Protein AF-A0A433BFV4-F1 (afdb_monomer)

Foldseek 3Di:
DDDDDDDDPDDDDDDPPPDDDDDPDDQDDPPPNPDRPLPLPQFFEKEWEAEQLQQPPPCSLVLLVLVLVVLLVVCVVDTHYEYEYQANLHQALDPVSLVSSLVSVVSSQAHPVGHGHQAAYAYAQRQQGHDLDGDPVSVVVSCVSCVCNHANPHPSDPQHWDADSLAIETHAEQQVPCPDPPRRPFSQGERDPVRLVVLLVVLPDPVCPSGAYEYGHAFALDQDDPPKDQPDDDPPVVVVVVCNVCRVRRHHPCSVSNLQSCALRHAEYEYEDVLRFIWCCVVSVVRNHRGYTYQHNQSCPPHPGQWHWIWMAGSSVRDIDIDTHGND

Sequence (328 aa):
MPGRAIGLPARCRPLISCRWPWPRGLRRCRRCRRCECRSRGDRVLKIIHISDTHIGSEHGAERFKRIIDDIHRVAATGGPWVIVHTGDLIDAAQEAQRALARQFLAQLERLPDGRVLPVLLVPGNHDYGWSWHTDWQAARDFRRAFSTPIFGDQPHEFPVLRVVHGVAFVGLDSSAMEFGVFKGLFAQGELGQAQLRRLNALLDKPALQGLYKVVCLHHHPFIDGYSVRPDVADRHFLNKITKWYGRGLLRLKDADSLMQVLRDRVDLLLFGHRHYGLDHRFEAQRYGIGMAFDGSSTTAEKTDADTMRYRIIDTTTSAVLVRRVPLS

Structure (mmCIF, N/CA/C/O backbone):
data_AF-A0A433BFV4-F1
#
_entry.id   AF-A0A433BFV4-F1
#
loop_
_atom_site.group_PDB
_atom_site.id
_atom_site.type_symbol
_atom_site.label_atom_id
_atom_site.label_alt_id
_atom_site.label_comp_id
_atom_site.label_asym_id
_atom_site.label_entity_id
_atom_site.label_seq_id
_atom_site.pdbx_PDB_ins_code
_atom_site.Cartn_x
_atom_site.Cartn_y
_atom_site.Cartn_z
_atom_site.occupancy
_atom_site.B_iso_or_equiv
_atom_site.auth_seq_id
_atom_site.auth_comp_id
_atom_site.auth_asym_id
_atom_site.auth_atom_id
_atom_site.pdbx_PDB_model_num
ATOM 1 N N . MET A 1 1 ? -41.655 -54.476 -4.379 1.00 40.56 1 MET A N 1
ATOM 2 C CA . MET A 1 1 ? -40.542 -53.677 -3.821 1.00 40.56 1 MET A CA 1
ATOM 3 C C . MET A 1 1 ? -40.195 -52.556 -4.802 1.00 40.56 1 MET A C 1
ATOM 5 O O . MET A 1 1 ? -39.486 -52.837 -5.760 1.00 40.56 1 MET A O 1
ATOM 9 N N . PRO A 1 2 ? -40.721 -51.327 -4.657 1.00 35.19 2 PRO A N 1
ATOM 10 C CA . PRO A 1 2 ? -40.305 -50.203 -5.491 1.00 35.19 2 PRO A CA 1
ATOM 11 C C . PRO A 1 2 ? -39.129 -49.445 -4.849 1.00 35.19 2 PRO A C 1
ATOM 13 O O . PRO A 1 2 ? -39.077 -49.261 -3.633 1.00 35.19 2 PRO A O 1
ATOM 16 N N . GLY A 1 3 ? -38.164 -49.061 -5.686 1.00 32.28 3 GLY A N 1
ATOM 17 C CA . GLY A 1 3 ? -36.868 -48.497 -5.306 1.00 32.28 3 GLY A CA 1
ATOM 18 C C . GLY A 1 3 ? -36.924 -47.109 -4.659 1.00 32.28 3 GLY A C 1
ATOM 19 O O . GLY A 1 3 ? -37.747 -46.263 -5.003 1.00 32.28 3 GLY A O 1
ATOM 20 N N . ARG A 1 4 ? -35.997 -46.866 -3.724 1.00 33.16 4 ARG A N 1
ATOM 21 C CA . ARG A 1 4 ? -35.740 -45.548 -3.127 1.00 33.16 4 ARG A CA 1
ATOM 22 C C . ARG A 1 4 ? -35.010 -44.651 -4.129 1.00 33.16 4 ARG A C 1
ATOM 24 O O . ARG A 1 4 ? -33.847 -44.891 -4.438 1.00 33.16 4 ARG A O 1
ATOM 31 N N . ALA A 1 5 ? -35.665 -43.582 -4.571 1.00 33.38 5 ALA A N 1
ATOM 32 C CA . ALA A 1 5 ? -34.999 -42.456 -5.215 1.00 33.38 5 ALA A CA 1
ATOM 33 C C . ALA A 1 5 ? -34.183 -41.674 -4.168 1.00 33.38 5 ALA A C 1
ATOM 35 O O . ALA A 1 5 ? -34.728 -41.190 -3.176 1.00 33.38 5 ALA A O 1
ATOM 36 N N . ILE A 1 6 ? -32.872 -41.555 -4.381 1.00 37.22 6 ILE A N 1
ATOM 37 C CA . ILE A 1 6 ? -31.992 -40.677 -3.601 1.00 37.22 6 ILE A CA 1
ATOM 38 C C . ILE A 1 6 ? -32.167 -39.264 -4.168 1.00 37.22 6 ILE A C 1
ATOM 40 O O . ILE A 1 6 ? -31.688 -38.957 -5.257 1.00 37.22 6 ILE A O 1
ATOM 44 N N . GLY A 1 7 ? -32.908 -38.413 -3.458 1.00 30.73 7 GLY A N 1
ATOM 45 C CA . GLY A 1 7 ? -33.095 -37.014 -3.835 1.00 30.73 7 GLY A CA 1
ATOM 46 C C . GLY A 1 7 ? -31.795 -36.218 -3.697 1.00 30.73 7 GLY A C 1
ATOM 47 O O . GLY A 1 7 ? -31.213 -36.150 -2.617 1.00 30.73 7 GLY A O 1
ATOM 48 N N . LEU A 1 8 ? -31.347 -35.594 -4.787 1.00 31.28 8 LEU A N 1
ATOM 49 C CA . LEU A 1 8 ? -30.284 -34.586 -4.769 1.00 31.28 8 LEU A CA 1
ATOM 50 C C . LEU A 1 8 ? -30.715 -33.381 -3.905 1.00 31.28 8 LEU A C 1
ATOM 52 O O . LEU A 1 8 ? -31.865 -32.947 -4.010 1.00 31.28 8 LEU A O 1
ATOM 56 N N . PRO A 1 9 ? -29.826 -32.780 -3.089 1.00 32.00 9 PRO A N 1
ATOM 57 C CA . PRO A 1 9 ? -30.168 -31.577 -2.343 1.00 32.00 9 PRO A CA 1
ATOM 58 C C . PRO A 1 9 ? -30.425 -30.412 -3.308 1.00 32.00 9 PRO A C 1
ATOM 60 O O . PRO A 1 9 ? -29.608 -30.107 -4.182 1.00 32.00 9 PRO A O 1
ATOM 63 N N . ALA A 1 10 ? -31.570 -29.752 -3.134 1.00 35.00 10 ALA A N 1
ATOM 64 C CA . ALA A 1 10 ? -31.973 -28.588 -3.909 1.00 35.00 10 ALA A CA 1
ATOM 65 C C . ALA A 1 10 ? -30.897 -27.489 -3.836 1.00 35.00 10 ALA A C 1
ATOM 67 O O . ALA A 1 10 ? -30.636 -26.911 -2.779 1.00 35.00 10 ALA A O 1
ATOM 68 N N . ARG A 1 11 ? -30.264 -27.184 -4.973 1.00 32.19 11 ARG A N 1
ATOM 69 C CA . ARG A 1 11 ? -29.386 -26.018 -5.112 1.00 32.19 11 ARG A CA 1
ATOM 70 C C . ARG A 1 11 ? -30.246 -24.756 -5.019 1.00 32.19 11 ARG A C 1
ATOM 72 O O . ARG A 1 11 ? -31.051 -24.490 -5.910 1.00 32.19 11 ARG A O 1
ATOM 79 N N . CYS A 1 12 ? -30.079 -23.967 -3.959 1.00 30.14 12 CYS A N 1
ATOM 80 C CA . CYS A 1 12 ? -30.705 -22.649 -3.861 1.00 30.14 12 CYS A CA 1
ATOM 81 C C . CYS A 1 12 ? -30.136 -21.721 -4.943 1.00 30.14 12 CYS A C 1
ATOM 83 O O . CYS A 1 12 ? -28.958 -21.370 -4.908 1.00 30.14 12 CYS A O 1
ATOM 85 N N . ARG A 1 13 ? -30.982 -21.306 -5.891 1.00 31.16 13 ARG A N 1
ATOM 86 C CA . ARG A 1 13 ? -30.686 -20.191 -6.799 1.00 31.16 13 ARG A CA 1
ATOM 87 C C . ARG A 1 13 ? -30.696 -18.875 -6.003 1.00 31.16 13 ARG A C 1
ATOM 89 O O . ARG A 1 13 ? -31.566 -18.712 -5.144 1.00 31.16 13 ARG A O 1
ATOM 96 N N . PRO A 1 14 ? -29.781 -17.928 -6.270 1.00 31.92 14 PRO A N 1
ATOM 97 C CA . PRO A 1 14 ? -29.818 -16.622 -5.629 1.00 31.92 14 PRO A CA 1
ATOM 98 C C . PRO A 1 14 ? -31.055 -15.867 -6.129 1.00 31.92 14 PRO A C 1
ATOM 100 O O . PRO A 1 14 ? -31.156 -15.519 -7.303 1.00 31.92 14 PRO A O 1
ATOM 103 N N . LEU A 1 15 ? -32.033 -15.649 -5.248 1.00 32.06 15 LEU A N 1
ATOM 104 C CA . LEU A 1 15 ? -33.145 -14.753 -5.544 1.00 32.06 15 LEU A CA 1
ATOM 105 C C . LEU A 1 15 ? -32.640 -13.310 -5.468 1.00 32.06 15 LEU A C 1
ATOM 107 O O . LEU A 1 15 ? -32.122 -12.864 -4.447 1.00 32.06 15 LEU A O 1
ATOM 111 N N . ILE A 1 16 ? -32.860 -12.590 -6.565 1.00 35.72 16 ILE A N 1
ATOM 112 C CA . ILE A 1 16 ? -32.536 -11.184 -6.862 1.00 35.72 16 ILE A CA 1
ATOM 113 C C . ILE A 1 16 ? -33.175 -10.171 -5.870 1.00 35.72 16 ILE A C 1
ATOM 115 O O . ILE A 1 16 ? -33.049 -8.960 -6.026 1.00 35.72 16 ILE A O 1
ATOM 119 N N . SER A 1 17 ? -33.842 -10.616 -4.801 1.00 32.12 17 SER A N 1
ATOM 120 C CA . SER A 1 17 ? -34.721 -9.773 -3.980 1.00 32.12 17 SER A CA 1
ATOM 121 C C . SER A 1 17 ? -34.158 -9.316 -2.628 1.00 32.12 17 SER A C 1
ATOM 123 O O . SER A 1 17 ? -34.913 -8.770 -1.826 1.00 32.12 17 SER A O 1
ATOM 125 N N . CYS A 1 18 ? -32.866 -9.479 -2.334 1.00 32.97 18 CYS A N 1
ATOM 126 C CA . CYS A 1 18 ? -32.267 -8.884 -1.128 1.00 32.97 18 CYS A CA 1
ATOM 127 C C . CYS A 1 18 ? -31.952 -7.392 -1.346 1.00 32.97 18 CYS A C 1
ATOM 129 O O . CYS A 1 18 ? -30.797 -6.973 -1.296 1.00 32.97 18 CYS A O 1
ATOM 131 N N . ARG A 1 19 ? -32.982 -6.579 -1.611 1.00 33.62 19 ARG A N 1
ATOM 132 C CA . ARG A 1 19 ? -32.865 -5.116 -1.601 1.00 33.62 19 ARG A CA 1
ATOM 133 C C . ARG A 1 19 ? -32.857 -4.609 -0.156 1.00 33.62 19 ARG A C 1
ATOM 135 O O . ARG A 1 19 ? -33.703 -4.978 0.654 1.00 33.62 19 ARG A O 1
ATOM 142 N N . TRP A 1 20 ? -31.865 -3.777 0.145 1.00 33.12 20 TRP A N 1
ATOM 143 C CA . TRP A 1 20 ? -31.818 -2.888 1.309 1.00 33.12 20 TRP A CA 1
ATOM 144 C C . TRP A 1 20 ? -32.988 -1.878 1.290 1.00 33.12 20 TRP A C 1
ATOM 146 O O . TRP A 1 20 ? -33.491 -1.602 0.198 1.00 33.12 20 TRP A O 1
ATOM 156 N N . PRO A 1 21 ? -33.389 -1.281 2.437 1.00 46.81 21 PRO A N 1
ATOM 157 C CA . PRO A 1 21 ? -32.709 -1.282 3.737 1.00 46.81 21 PRO A CA 1
ATOM 158 C C . PRO A 1 21 ? -33.478 -2.039 4.837 1.00 46.81 21 PRO A C 1
ATOM 160 O O . PRO A 1 21 ? -34.696 -1.932 4.948 1.00 46.81 21 PRO A O 1
ATOM 163 N N . TRP A 1 22 ? -32.766 -2.771 5.702 1.00 41.75 22 TRP A N 1
ATOM 164 C CA . TRP A 1 22 ? -33.363 -3.302 6.937 1.00 41.75 22 TRP A CA 1
ATOM 165 C C . TRP A 1 22 ? -33.241 -2.277 8.078 1.00 41.75 22 TRP A C 1
ATOM 167 O O . TRP A 1 22 ? -32.170 -1.681 8.236 1.00 41.75 22 TRP A O 1
ATOM 177 N N . PRO A 1 23 ? -34.283 -2.100 8.914 1.00 34.59 23 PRO A N 1
ATOM 178 C CA . PRO A 1 23 ? -34.184 -1.352 10.164 1.00 34.59 23 PRO A CA 1
ATOM 179 C C . PRO A 1 23 ? -33.149 -2.000 11.092 1.00 34.59 23 PRO A C 1
ATOM 181 O O . PRO A 1 23 ? -33.025 -3.228 11.149 1.00 34.59 23 PRO A O 1
ATOM 184 N N . ARG A 1 24 ? -32.399 -1.177 11.830 1.00 37.56 24 ARG A N 1
ATOM 185 C CA . ARG A 1 24 ? -31.408 -1.632 12.817 1.00 37.56 24 ARG A CA 1
ATOM 186 C C . ARG A 1 24 ? -32.076 -2.593 13.814 1.00 37.56 24 ARG A C 1
ATOM 188 O O . ARG A 1 24 ? -33.036 -2.203 14.465 1.00 37.56 24 ARG A O 1
ATOM 195 N N . GLY A 1 25 ? -31.560 -3.821 13.959 1.00 38.66 25 GLY A N 1
ATOM 196 C CA . GLY A 1 25 ? -31.913 -4.678 15.104 1.00 38.66 25 GLY A CA 1
ATOM 197 C C . GLY A 1 25 ? -32.087 -6.184 14.882 1.00 38.66 25 GLY A C 1
ATOM 198 O O . GLY A 1 25 ? -32.196 -6.906 15.869 1.00 38.66 25 GLY A O 1
ATOM 199 N N . LEU A 1 26 ? -32.073 -6.721 13.657 1.00 36.53 26 LEU A N 1
ATOM 200 C CA . LEU A 1 26 ? -32.218 -8.175 13.453 1.00 36.53 26 LEU A CA 1
ATOM 201 C C . LEU A 1 26 ? -30.874 -8.862 13.176 1.00 36.53 26 LEU A C 1
ATOM 203 O O . LEU A 1 26 ? -30.288 -8.711 12.109 1.00 36.53 26 LEU A O 1
ATOM 207 N N . ARG A 1 27 ? -30.414 -9.665 14.148 1.00 45.47 27 ARG A N 1
ATOM 208 C CA . ARG A 1 27 ? -29.144 -10.421 14.111 1.00 45.47 27 ARG A CA 1
ATOM 209 C C . ARG A 1 27 ? -29.191 -11.715 13.280 1.00 45.47 27 ARG A C 1
ATOM 211 O O . ARG A 1 27 ? -28.183 -12.402 13.211 1.00 45.47 27 ARG A O 1
ATOM 218 N N . ARG A 1 28 ? -30.331 -12.089 12.677 1.00 40.44 28 ARG A N 1
ATOM 219 C CA . ARG A 1 28 ? -30.462 -13.235 11.746 1.00 40.44 28 ARG A CA 1
ATOM 220 C C . ARG A 1 28 ? -31.657 -13.051 10.808 1.00 40.44 28 ARG A C 1
ATOM 222 O O . ARG A 1 28 ? -32.740 -12.666 11.246 1.00 40.44 28 ARG A O 1
ATOM 229 N N . CYS A 1 29 ? -31.497 -13.412 9.532 1.00 40.12 29 CYS A N 1
ATOM 230 C CA . CYS A 1 29 ? -32.630 -13.603 8.622 1.00 40.12 29 CYS A CA 1
ATOM 231 C C . CYS A 1 29 ? -33.486 -14.781 9.128 1.00 40.12 29 CYS A C 1
ATOM 233 O O . CYS A 1 29 ? -33.004 -15.917 9.178 1.00 40.12 29 CYS A O 1
ATOM 235 N N . ARG A 1 30 ? -34.757 -14.530 9.486 1.00 40.88 30 ARG A N 1
ATOM 236 C CA . ARG A 1 30 ? -35.674 -15.550 10.043 1.00 40.88 30 ARG A CA 1
ATOM 237 C C . ARG A 1 30 ? -35.916 -16.750 9.109 1.00 40.88 30 ARG A C 1
ATOM 239 O O . ARG A 1 30 ? -36.346 -17.791 9.590 1.00 40.88 30 ARG A O 1
ATOM 246 N N . ARG A 1 31 ? -35.619 -16.634 7.806 1.00 40.12 31 ARG A N 1
ATOM 247 C CA . ARG A 1 31 ? -35.948 -17.650 6.789 1.00 40.12 31 ARG A CA 1
ATOM 248 C C . ARG A 1 31 ? -34.835 -18.663 6.501 1.00 40.12 31 ARG A C 1
ATOM 250 O O . ARG A 1 31 ? -35.153 -19.795 6.169 1.00 40.12 31 ARG A O 1
ATOM 257 N N . CYS A 1 32 ? -33.554 -18.297 6.620 1.00 50.69 32 CYS A N 1
ATOM 258 C CA . CYS A 1 32 ? -32.457 -19.190 6.214 1.00 50.69 32 CYS A CA 1
ATOM 259 C C . CYS A 1 32 ? -31.610 -19.740 7.369 1.00 50.69 32 CYS A C 1
ATOM 261 O O . CYS A 1 32 ? -30.905 -20.720 7.151 1.00 50.69 32 CYS A O 1
ATOM 263 N N . ARG A 1 33 ? -31.610 -19.109 8.558 1.00 44.53 33 ARG A N 1
ATOM 264 C CA . ARG A 1 33 ? -30.702 -19.386 9.705 1.00 44.53 33 ARG A CA 1
ATOM 265 C C . ARG A 1 33 ? -29.188 -19.504 9.379 1.00 44.53 33 ARG A C 1
ATOM 267 O O . ARG A 1 33 ? -28.411 -19.672 10.311 1.00 44.53 33 ARG A O 1
ATOM 274 N N . ARG A 1 34 ? -28.775 -19.372 8.108 1.00 43.19 34 ARG A N 1
ATOM 275 C CA . ARG A 1 34 ? -27.421 -19.570 7.548 1.00 43.19 34 ARG A CA 1
ATOM 276 C C . ARG A 1 34 ? -26.704 -18.279 7.162 1.00 43.19 34 ARG A C 1
ATOM 278 O O . ARG A 1 34 ? -25.499 -18.302 6.961 1.00 43.19 34 ARG A O 1
ATOM 285 N N . CYS A 1 35 ? -27.416 -17.161 7.039 1.00 40.78 35 CYS A N 1
ATOM 286 C CA . CYS A 1 35 ? -26.772 -15.864 6.877 1.00 40.78 35 CYS A CA 1
ATOM 287 C C . CYS A 1 35 ? -26.327 -15.385 8.258 1.00 40.78 35 CYS A C 1
ATOM 289 O O . CYS A 1 35 ? -27.111 -14.771 8.985 1.00 40.78 35 CYS A O 1
ATOM 291 N N . GLU A 1 36 ? -25.082 -15.679 8.624 1.00 43.47 36 GLU A N 1
ATOM 292 C CA . GLU A 1 36 ? -24.381 -14.861 9.606 1.00 43.47 36 GLU A CA 1
ATOM 293 C C . GLU A 1 36 ? -24.267 -13.460 9.013 1.00 43.47 36 GLU A C 1
ATOM 295 O O . GLU A 1 36 ? -23.526 -13.211 8.061 1.00 43.47 36 GLU A O 1
ATOM 300 N N . CYS A 1 37 ? -25.053 -12.521 9.539 1.00 41.50 37 CYS A N 1
ATOM 301 C CA . CYS A 1 37 ? -24.700 -11.124 9.389 1.00 41.50 37 CYS A CA 1
ATOM 302 C C . CYS A 1 37 ? -23.319 -10.977 10.033 1.00 41.50 37 CYS A C 1
ATOM 304 O O . CYS A 1 37 ? -23.206 -11.115 11.251 1.00 41.50 37 CYS A O 1
ATOM 306 N N . ARG A 1 38 ? -22.273 -10.780 9.213 1.00 48.62 38 ARG A N 1
ATOM 307 C CA . ARG A 1 38 ? -20.905 -10.530 9.689 1.00 48.62 38 ARG A CA 1
ATOM 308 C C . ARG A 1 38 ? -21.005 -9.535 10.842 1.00 48.62 38 ARG A C 1
ATOM 310 O O . ARG A 1 38 ? -21.505 -8.425 10.631 1.00 48.62 38 ARG A O 1
ATOM 317 N N . SER A 1 39 ? -20.620 -9.932 12.052 1.00 44.91 39 SER A N 1
ATOM 318 C CA . SER A 1 39 ? -20.581 -9.018 13.185 1.00 44.91 39 SER A CA 1
ATOM 319 C C . SER A 1 39 ? -19.549 -7.944 12.849 1.00 44.91 39 SER A C 1
ATOM 321 O O . SER A 1 39 ? -18.353 -8.108 13.038 1.00 44.91 39 SER A O 1
ATOM 323 N N . ARG A 1 40 ? -20.009 -6.799 12.331 1.00 52.25 40 ARG A N 1
ATOM 324 C CA . ARG A 1 40 ? -19.172 -5.599 12.152 1.00 52.25 40 ARG A CA 1
ATOM 325 C C . ARG A 1 40 ? -18.629 -5.062 13.491 1.00 52.25 40 ARG A C 1
ATOM 327 O O . ARG A 1 40 ? -17.891 -4.089 13.475 1.00 52.25 40 ARG A O 1
ATOM 334 N N . GLY A 1 41 ? -19.034 -5.658 14.618 1.00 46.94 41 GLY A N 1
ATOM 335 C CA . GLY A 1 41 ? -18.877 -5.139 15.974 1.00 46.94 41 GLY A CA 1
ATOM 336 C C . GLY A 1 41 ? -17.504 -5.315 16.623 1.00 46.94 41 GLY A C 1
ATOM 337 O O . GLY A 1 41 ? -17.219 -4.540 17.523 1.00 46.94 41 GLY A O 1
ATOM 338 N N . ASP A 1 42 ? -16.653 -6.241 16.163 1.00 57.81 42 ASP A N 1
ATOM 339 C CA . ASP A 1 42 ? -15.387 -6.538 16.872 1.00 57.81 42 ASP A CA 1
ATOM 340 C C . ASP A 1 42 ? -14.133 -5.957 16.204 1.00 57.81 42 ASP A C 1
ATOM 342 O O . ASP A 1 42 ? -13.053 -5.972 16.792 1.00 57.81 42 ASP A O 1
ATOM 346 N N . ARG A 1 43 ? -14.246 -5.415 14.984 1.00 72.81 43 ARG A N 1
ATOM 347 C CA . ARG A 1 43 ? -13.115 -4.737 14.335 1.00 72.81 43 ARG A CA 1
ATOM 348 C C . ARG A 1 43 ? -13.138 -3.264 14.705 1.00 72.81 43 ARG A C 1
ATOM 350 O O . ARG A 1 43 ? -14.102 -2.569 14.393 1.00 72.81 43 ARG A O 1
ATOM 357 N N . VAL A 1 44 ? -12.074 -2.790 15.338 1.00 83.19 44 VAL A N 1
ATOM 358 C CA . VAL A 1 44 ? -11.836 -1.370 15.615 1.00 83.19 44 VAL A CA 1
ATOM 359 C C . VAL A 1 44 ? -10.437 -1.062 15.100 1.00 83.19 44 VAL A C 1
ATOM 361 O O . VAL A 1 44 ? -9.473 -1.100 15.848 1.00 83.19 44 VAL A O 1
ATOM 364 N N . LEU A 1 45 ? -10.303 -0.865 13.788 1.00 94.31 45 LEU A N 1
ATOM 365 C CA . LEU A 1 45 ? -9.020 -0.581 13.142 1.00 94.31 45 LEU A CA 1
ATOM 366 C C . LEU A 1 45 ? -9.204 0.510 12.096 1.00 94.31 45 LEU A C 1
ATOM 368 O O . LEU A 1 45 ? -10.112 0.424 11.259 1.00 94.31 45 LEU A O 1
ATOM 372 N N . LYS A 1 46 ? -8.318 1.502 12.124 1.00 96.06 46 LYS A N 1
ATOM 373 C CA . LYS A 1 46 ? -8.226 2.539 11.099 1.00 96.06 46 LYS A CA 1
ATOM 374 C C . LYS A 1 46 ? -6.982 2.309 10.251 1.00 96.06 46 LYS A C 1
ATOM 376 O O . LYS A 1 46 ? -5.893 2.090 10.776 1.00 96.06 46 LYS A O 1
ATOM 381 N N . ILE A 1 47 ? -7.161 2.352 8.938 1.00 97.88 47 ILE A N 1
ATOM 382 C CA . ILE A 1 47 ? -6.090 2.186 7.959 1.00 97.88 47 ILE A CA 1
ATOM 383 C C . ILE A 1 47 ? -5.669 3.571 7.484 1.00 97.88 47 ILE A C 1
ATOM 385 O O . ILE A 1 47 ? -6.510 4.330 7.007 1.00 97.88 47 ILE A O 1
ATOM 389 N N . ILE A 1 48 ? -4.381 3.878 7.582 1.00 98.00 48 ILE A N 1
ATOM 390 C CA . ILE A 1 48 ? -3.743 4.987 6.879 1.00 98.00 48 ILE A CA 1
ATOM 391 C C . ILE A 1 48 ? -3.193 4.417 5.573 1.00 98.00 48 ILE A C 1
ATOM 393 O O . ILE A 1 48 ? -2.261 3.619 5.584 1.00 98.00 48 ILE A O 1
ATOM 397 N N . HIS A 1 49 ? -3.810 4.775 4.453 1.00 98.38 49 HIS A N 1
ATOM 398 C CA . HIS A 1 49 ? -3.407 4.327 3.123 1.00 98.38 49 HIS A CA 1
ATOM 399 C C . HIS A 1 49 ? -2.547 5.399 2.460 1.00 98.38 49 HIS A C 1
ATOM 401 O O . HIS A 1 49 ? -3.044 6.481 2.133 1.00 98.38 49 HIS A O 1
ATOM 407 N N . ILE A 1 50 ? -1.271 5.065 2.283 1.00 98.19 50 ILE A N 1
ATOM 408 C CA . ILE A 1 50 ? -0.263 5.836 1.554 1.00 98.19 50 ILE A CA 1
ATOM 409 C C . ILE A 1 50 ? 0.239 5.019 0.359 1.00 98.19 50 ILE A C 1
ATOM 411 O O . ILE A 1 50 ? 0.078 3.800 0.298 1.00 98.19 50 ILE A O 1
ATOM 415 N N . SER A 1 51 ? 0.821 5.699 -0.615 1.00 97.12 51 SER A N 1
ATOM 416 C CA . SER A 1 51 ? 1.331 5.111 -1.853 1.00 97.12 51 SER A CA 1
ATOM 417 C C . SER A 1 51 ? 2.239 6.098 -2.572 1.00 97.12 51 SER A C 1
ATOM 419 O O . SER A 1 51 ? 2.109 7.309 -2.354 1.00 97.12 51 SER A O 1
ATOM 421 N N . ASP A 1 52 ? 3.108 5.586 -3.445 1.00 95.62 52 ASP A N 1
ATOM 422 C CA . ASP A 1 52 ? 3.846 6.380 -4.430 1.00 95.62 52 ASP A CA 1
ATOM 423 C C . ASP A 1 52 ? 4.550 7.584 -3.772 1.00 95.62 52 ASP A C 1
ATOM 425 O O . ASP A 1 52 ? 4.327 8.751 -4.124 1.00 95.62 52 ASP A O 1
ATOM 429 N N . THR A 1 53 ? 5.345 7.297 -2.736 1.00 96.88 53 THR A N 1
ATOM 430 C CA . THR A 1 53 ? 6.100 8.307 -1.982 1.00 96.88 53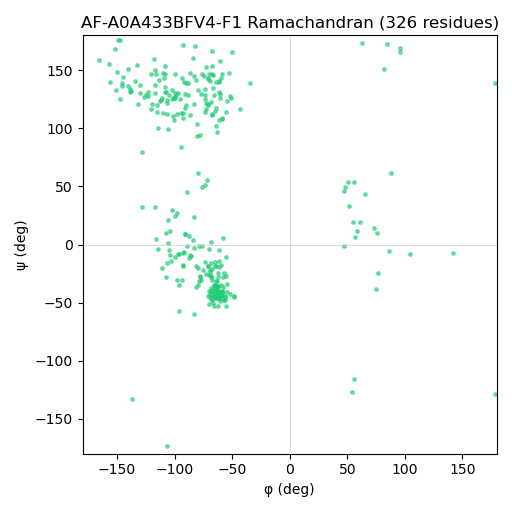 THR A CA 1
ATOM 431 C C . THR A 1 53 ? 7.350 8.751 -2.720 1.00 96.88 53 THR A C 1
ATOM 433 O O . THR A 1 53 ? 7.782 9.886 -2.511 1.00 96.88 53 THR A O 1
ATOM 436 N N . HIS A 1 54 ? 7.914 7.884 -3.575 1.00 96.06 54 HIS A N 1
ATOM 437 C CA . HIS A 1 54 ? 9.081 8.178 -4.416 1.00 96.06 54 HIS A CA 1
ATOM 438 C C . HIS A 1 54 ? 10.218 8.838 -3.610 1.00 96.06 54 HIS A C 1
ATOM 440 O O . HIS A 1 54 ? 10.746 9.892 -3.975 1.00 96.06 54 HIS A O 1
ATOM 446 N N . ILE A 1 55 ? 10.573 8.249 -2.460 1.00 96.19 55 ILE A N 1
ATOM 447 C CA . ILE A 1 55 ? 11.673 8.725 -1.610 1.00 96.19 55 ILE A CA 1
ATOM 448 C C . ILE A 1 55 ? 12.967 8.672 -2.423 1.00 96.19 55 ILE A C 1
ATOM 450 O O . ILE A 1 55 ? 13.328 7.624 -2.952 1.00 96.19 55 ILE A O 1
ATOM 454 N N . GLY A 1 56 ? 13.673 9.801 -2.490 1.00 93.50 56 GLY A N 1
ATOM 455 C CA . GLY A 1 56 ? 14.868 9.968 -3.321 1.00 93.50 56 GLY A CA 1
ATOM 456 C C . GLY A 1 56 ? 14.648 10.797 -4.590 1.00 93.50 56 GLY A C 1
ATOM 457 O O . GLY A 1 56 ? 15.632 11.160 -5.228 1.00 93.50 56 GLY A O 1
ATOM 458 N N . SER A 1 57 ? 13.399 11.147 -4.915 1.00 92.81 57 SER A N 1
ATOM 459 C CA . SER A 1 57 ? 13.082 12.254 -5.831 1.00 92.81 57 SER A CA 1
ATOM 460 C C . SER A 1 57 ? 13.469 13.614 -5.227 1.00 92.81 57 SER A C 1
ATOM 462 O O . SER A 1 57 ? 13.715 13.713 -4.020 1.00 92.81 57 SER A O 1
ATOM 464 N N . GLU A 1 58 ? 13.491 14.666 -6.055 1.00 89.56 58 GLU A N 1
ATOM 465 C CA . GLU A 1 58 ? 13.940 16.024 -5.693 1.00 89.56 58 GLU A CA 1
ATOM 466 C C . GLU A 1 58 ? 13.320 16.541 -4.384 1.00 89.56 58 GLU A C 1
ATOM 468 O O . GLU A 1 58 ? 14.034 17.031 -3.509 1.00 89.56 58 GLU A O 1
ATOM 473 N N . HIS A 1 59 ? 12.005 16.367 -4.211 1.00 90.00 59 HIS A N 1
ATOM 474 C CA . HIS A 1 59 ? 11.279 16.823 -3.022 1.00 90.00 59 HIS A CA 1
ATOM 475 C C . HIS A 1 59 ? 10.703 15.687 -2.167 1.00 90.00 59 HIS A C 1
ATOM 477 O O . HIS A 1 59 ? 10.145 15.950 -1.098 1.00 90.00 59 HIS A O 1
ATOM 483 N N . GLY A 1 60 ? 10.824 14.425 -2.596 1.00 90.31 60 GLY A N 1
ATOM 484 C CA . GLY A 1 60 ? 10.138 13.294 -1.966 1.00 90.31 60 GLY A CA 1
ATOM 485 C C . GLY A 1 60 ? 10.470 13.121 -0.484 1.00 90.31 60 GLY A C 1
ATOM 486 O O . GLY A 1 60 ? 9.575 12.890 0.323 1.00 90.31 60 GLY A O 1
ATOM 487 N N . ALA A 1 61 ? 11.736 13.299 -0.097 1.00 93.25 61 ALA A N 1
ATOM 488 C CA . ALA A 1 61 ? 12.172 13.153 1.294 1.00 93.25 61 ALA A CA 1
ATOM 489 C C . ALA A 1 61 ? 11.602 14.245 2.220 1.00 93.25 61 ALA A C 1
ATOM 491 O O . ALA A 1 61 ? 11.062 13.945 3.285 1.00 93.25 61 ALA A O 1
ATOM 492 N N . GLU A 1 62 ? 11.693 15.514 1.809 1.00 95.06 62 GLU A N 1
ATOM 493 C CA . GLU A 1 62 ? 11.165 16.649 2.578 1.00 95.06 62 GLU A CA 1
ATOM 494 C C . GLU A 1 62 ? 9.645 16.533 2.751 1.00 95.06 62 GLU A C 1
ATOM 496 O O . GLU A 1 62 ? 9.105 16.666 3.852 1.00 95.06 62 GLU A O 1
ATOM 501 N N . ARG A 1 63 ? 8.954 16.211 1.657 1.00 96.12 63 ARG A N 1
ATOM 502 C CA . ARG A 1 63 ? 7.506 16.021 1.624 1.00 96.12 63 ARG A CA 1
ATOM 503 C C . ARG A 1 63 ? 7.066 14.837 2.475 1.00 96.12 63 ARG A C 1
ATOM 505 O O . ARG A 1 63 ? 6.132 14.960 3.266 1.00 96.12 63 ARG A O 1
ATOM 512 N N . PHE A 1 64 ? 7.769 13.708 2.392 1.00 97.31 64 PHE A N 1
ATOM 513 C CA . PHE A 1 64 ? 7.425 12.542 3.198 1.00 97.31 64 PHE A CA 1
ATOM 514 C C . PHE A 1 64 ? 7.625 12.790 4.696 1.00 97.31 64 PHE A C 1
ATOM 516 O O . PHE A 1 64 ? 6.793 12.361 5.492 1.00 97.31 64 PHE A O 1
ATOM 523 N N . LYS A 1 65 ? 8.636 13.575 5.090 1.00 97.12 65 LYS A N 1
ATOM 524 C CA . LYS A 1 65 ? 8.792 14.022 6.483 1.00 97.12 65 LYS A CA 1
ATOM 525 C C . LYS A 1 65 ? 7.549 14.765 6.993 1.00 97.12 65 LYS A C 1
ATOM 527 O O . LYS A 1 65 ? 7.021 14.428 8.047 1.00 97.12 65 LYS A O 1
ATOM 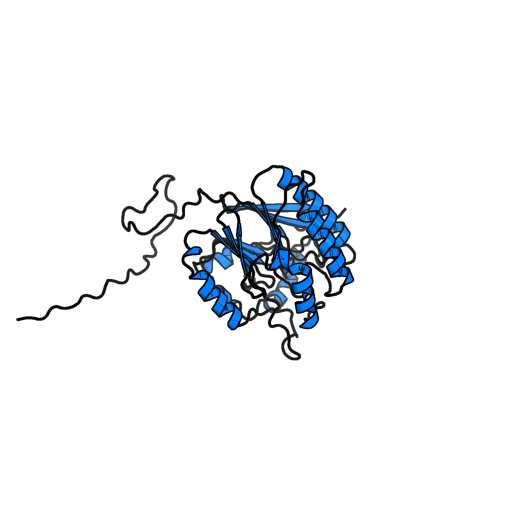532 N N . ARG A 1 66 ? 7.025 15.716 6.213 1.00 97.12 66 ARG A N 1
ATOM 533 C CA . ARG A 1 66 ? 5.798 16.465 6.556 1.00 97.12 66 ARG A CA 1
ATOM 534 C C . ARG A 1 66 ? 4.567 15.551 6.655 1.00 97.12 66 ARG A C 1
ATOM 536 O O . ARG A 1 66 ? 3.701 15.773 7.502 1.00 97.12 66 ARG A O 1
ATOM 543 N N . ILE A 1 67 ? 4.487 14.523 5.803 1.00 97.88 67 ILE A N 1
ATOM 544 C CA . ILE A 1 67 ? 3.448 13.484 5.879 1.00 97.88 67 ILE A CA 1
ATOM 545 C C . ILE A 1 67 ? 3.566 12.673 7.171 1.00 97.88 67 ILE A C 1
ATOM 547 O O . ILE A 1 67 ? 2.547 12.459 7.826 1.00 97.88 67 ILE A O 1
ATOM 551 N N . ILE A 1 68 ? 4.776 12.256 7.561 1.00 97.94 68 ILE A N 1
ATOM 552 C CA . ILE A 1 68 ? 5.022 11.543 8.825 1.00 97.94 68 ILE A CA 1
ATOM 553 C C . ILE A 1 68 ? 4.540 12.391 10.005 1.00 97.94 68 ILE A C 1
ATOM 555 O O . ILE A 1 68 ? 3.761 11.899 10.821 1.00 97.94 68 ILE A O 1
ATOM 559 N N . ASP A 1 69 ? 4.903 13.676 10.041 1.00 97.06 69 ASP A N 1
ATOM 560 C CA . ASP A 1 69 ? 4.470 14.592 11.101 1.00 97.06 69 ASP A CA 1
ATOM 561 C C . ASP A 1 69 ? 2.934 14.700 11.174 1.00 97.06 69 ASP A C 1
ATOM 563 O O . ASP A 1 69 ? 2.353 14.733 12.263 1.00 97.06 69 ASP A O 1
ATOM 567 N N . ASP A 1 70 ? 2.240 14.741 10.028 1.00 97.56 70 ASP A N 1
ATOM 568 C CA . ASP A 1 70 ? 0.771 14.758 9.997 1.00 97.56 70 ASP A CA 1
ATOM 569 C C . ASP A 1 70 ? 0.149 13.435 10.447 1.00 97.56 70 ASP A C 1
ATOM 571 O O . ASP A 1 70 ? -0.799 13.441 11.237 1.00 97.56 70 ASP A O 1
ATOM 575 N N . ILE A 1 71 ? 0.700 12.305 10.002 1.00 97.56 71 ILE A N 1
ATOM 576 C CA . ILE A 1 71 ? 0.265 10.969 10.419 1.00 97.56 71 ILE A CA 1
ATOM 577 C C . ILE A 1 71 ? 0.424 10.804 11.932 1.00 97.56 71 ILE A C 1
ATOM 579 O O . ILE A 1 71 ? -0.497 10.321 12.594 1.00 97.56 71 ILE A O 1
ATOM 583 N N . HIS A 1 72 ? 1.545 11.246 12.502 1.00 97.12 72 HIS A N 1
ATOM 584 C CA . HIS A 1 72 ? 1.781 11.192 13.944 1.00 97.12 72 HIS A CA 1
ATOM 585 C C . HIS A 1 72 ? 0.764 12.032 14.720 1.00 97.12 72 HIS A C 1
ATOM 587 O O . HIS A 1 72 ? 0.197 11.538 15.697 1.00 97.12 72 HIS A O 1
ATOM 593 N N . ARG A 1 73 ? 0.438 13.247 14.251 1.00 95.88 73 ARG A N 1
ATOM 594 C CA . ARG A 1 73 ? -0.632 14.074 14.848 1.00 95.88 73 ARG A CA 1
ATOM 595 C C . ARG A 1 73 ? -1.992 13.379 14.814 1.00 95.88 73 ARG A C 1
ATOM 597 O O . ARG A 1 73 ? -2.739 13.439 15.787 1.00 95.88 73 ARG A O 1
ATOM 604 N N . VAL A 1 74 ? -2.323 12.711 13.711 1.00 94.44 74 VAL A N 1
ATOM 605 C CA . VAL A 1 74 ? -3.582 11.964 13.581 1.00 94.44 74 VAL A CA 1
ATOM 606 C C . VAL A 1 74 ? -3.610 10.767 14.527 1.00 94.44 74 VAL A C 1
ATOM 608 O O . VAL A 1 74 ? -4.572 10.594 15.276 1.00 94.44 74 VAL A O 1
ATOM 611 N N . ALA A 1 75 ? -2.565 9.944 14.520 1.00 94.25 75 ALA A N 1
ATOM 612 C CA . ALA A 1 75 ? -2.507 8.723 15.315 1.00 94.25 75 ALA A CA 1
ATOM 613 C C . ALA A 1 75 ? -2.402 8.995 16.830 1.00 94.25 75 ALA A C 1
ATOM 615 O O . ALA A 1 75 ? -2.830 8.168 17.648 1.00 94.25 75 ALA A O 1
ATOM 616 N N . ALA A 1 76 ? -1.936 10.189 17.219 1.00 91.38 76 ALA A N 1
ATOM 617 C CA . ALA A 1 76 ? -1.965 10.663 18.600 1.00 91.38 76 ALA A CA 1
ATOM 618 C C . ALA A 1 76 ? -3.388 10.704 19.192 1.00 91.38 76 ALA A C 1
ATOM 620 O O . ALA A 1 76 ? -3.544 10.482 20.388 1.00 91.38 76 ALA A O 1
ATOM 621 N N . THR A 1 77 ? -4.431 10.879 18.364 1.00 85.38 77 THR A N 1
ATOM 622 C CA . THR A 1 77 ? -5.844 10.952 18.805 1.00 85.38 77 THR A CA 1
ATOM 623 C C . THR A 1 77 ? -6.431 9.627 19.316 1.00 85.38 77 THR A C 1
ATOM 625 O O . THR A 1 77 ? -7.561 9.596 19.801 1.00 85.38 77 THR A O 1
ATOM 628 N N . GLY A 1 78 ? -5.663 8.535 19.249 1.00 81.75 78 GLY A N 1
ATOM 629 C CA . GLY A 1 78 ? -6.015 7.243 19.837 1.00 81.75 78 GLY A CA 1
ATOM 630 C C . GLY A 1 78 ? -6.676 6.256 18.869 1.00 81.75 78 GLY A C 1
ATOM 631 O O . GLY A 1 78 ? -7.050 6.587 17.742 1.00 81.75 78 GLY A O 1
ATOM 632 N N . GLY A 1 79 ? -6.797 5.008 19.329 1.00 83.31 79 GLY A N 1
ATOM 633 C CA . GLY A 1 79 ? -7.318 3.870 18.567 1.00 83.31 79 GLY A CA 1
ATOM 634 C C . GLY A 1 79 ? -6.229 3.013 17.912 1.00 83.31 79 GLY A C 1
ATOM 635 O O . GLY A 1 79 ? -5.074 3.437 17.833 1.00 83.31 79 GLY A O 1
ATOM 636 N N . PRO A 1 80 ? -6.573 1.799 17.453 1.00 92.62 80 PRO A N 1
ATOM 637 C CA . PRO A 1 80 ? -5.647 0.993 16.675 1.00 92.62 80 PRO A CA 1
ATOM 638 C C . PRO A 1 80 ? -5.514 1.564 15.265 1.00 92.62 80 PRO A C 1
ATOM 640 O O . PRO A 1 80 ? -6.515 1.772 14.568 1.00 92.62 80 PRO A O 1
ATOM 643 N N . TRP A 1 81 ? -4.274 1.777 14.843 1.00 95.56 81 TRP A N 1
ATOM 644 C CA . TRP A 1 81 ? -3.925 2.251 13.511 1.00 95.56 81 TRP A CA 1
ATOM 645 C C . TRP A 1 81 ? -3.030 1.228 12.824 1.00 95.56 81 TRP A C 1
ATOM 647 O O . TRP A 1 81 ? -2.216 0.570 13.466 1.00 95.56 81 TRP A O 1
ATOM 657 N N . VAL A 1 82 ? -3.167 1.120 11.511 1.00 97.31 82 VAL A N 1
ATOM 658 C CA . VAL A 1 82 ? -2.215 0.418 10.651 1.00 97.31 82 VAL A CA 1
ATOM 659 C C . VAL A 1 82 ? -1.945 1.283 9.437 1.00 97.31 82 VAL A C 1
ATOM 661 O O . VAL A 1 82 ? -2.858 1.916 8.906 1.00 97.31 82 VAL A O 1
ATOM 664 N N . ILE A 1 83 ? -0.698 1.311 8.998 1.00 98.44 83 ILE A N 1
ATOM 665 C CA . ILE A 1 83 ? -0.305 1.985 7.771 1.00 98.44 83 ILE A CA 1
ATOM 666 C C . ILE A 1 83 ? -0.187 0.928 6.681 1.00 98.44 83 ILE A C 1
ATOM 668 O O . ILE A 1 83 ? 0.455 -0.102 6.868 1.00 98.44 83 ILE A O 1
ATOM 672 N N . VAL A 1 84 ? -0.811 1.182 5.538 1.00 98.75 84 VAL A N 1
ATOM 673 C CA . VAL A 1 84 ? -0.667 0.370 4.332 1.00 98.75 84 VAL A CA 1
ATOM 674 C C . VAL A 1 84 ? -0.010 1.237 3.271 1.00 98.75 84 VAL A C 1
ATOM 676 O O . VAL A 1 84 ? -0.574 2.264 2.892 1.00 98.75 84 VAL A O 1
ATOM 679 N N . HIS A 1 85 ? 1.158 0.811 2.795 1.00 98.69 85 HIS A N 1
ATOM 680 C CA . HIS A 1 85 ? 1.890 1.455 1.713 1.00 98.69 85 HIS A CA 1
ATOM 681 C C . HIS A 1 85 ? 1.792 0.622 0.434 1.00 98.69 85 HIS A C 1
ATOM 683 O O . HIS A 1 85 ? 2.342 -0.480 0.362 1.00 98.69 85 HIS A O 1
ATOM 689 N N . THR A 1 86 ? 1.104 1.136 -0.587 1.00 98.25 86 THR A N 1
ATOM 690 C CA . THR A 1 86 ? 0.813 0.396 -1.829 1.00 98.25 86 THR A CA 1
ATOM 691 C C . THR A 1 86 ? 1.875 0.542 -2.921 1.00 98.25 86 THR A C 1
ATOM 693 O O . THR A 1 86 ? 1.536 0.703 -4.086 1.00 98.25 86 THR A O 1
ATOM 696 N N . GLY A 1 87 ? 3.156 0.432 -2.557 1.00 96.31 87 GLY A N 1
ATOM 697 C CA . GLY A 1 87 ? 4.284 0.432 -3.503 1.00 96.31 87 GLY A CA 1
ATOM 698 C C . GLY A 1 87 ? 4.807 1.799 -3.929 1.00 96.31 87 GLY A C 1
ATOM 699 O O . GLY A 1 87 ? 4.240 2.831 -3.567 1.00 96.31 87 GLY A O 1
ATOM 700 N N . ASP A 1 88 ? 5.924 1.758 -4.657 1.00 96.19 88 ASP A N 1
ATOM 701 C CA . ASP A 1 88 ? 6.738 2.905 -5.072 1.00 96.19 88 ASP A CA 1
ATOM 702 C C . ASP A 1 88 ? 7.174 3.747 -3.866 1.00 96.19 88 ASP A C 1
ATOM 704 O O . ASP A 1 88 ? 6.940 4.957 -3.758 1.00 96.19 88 ASP A O 1
ATOM 708 N N . LEU A 1 89 ? 7.791 3.047 -2.909 1.00 97.69 89 LEU A N 1
ATOM 709 C CA . LEU A 1 89 ? 8.377 3.647 -1.718 1.00 97.69 89 LEU A CA 1
ATOM 710 C C . LEU A 1 89 ? 9.564 4.539 -2.103 1.00 97.69 89 LEU A C 1
ATOM 712 O O . LEU A 1 89 ? 9.673 5.665 -1.612 1.00 97.69 89 LEU A O 1
ATOM 716 N N . ILE A 1 90 ? 10.433 4.041 -2.987 1.00 97.12 90 ILE A N 1
ATOM 717 C CA . ILE A 1 90 ? 11.610 4.748 -3.517 1.00 97.12 90 ILE A CA 1
ATOM 718 C C . ILE A 1 90 ? 11.407 5.135 -4.984 1.00 97.12 90 ILE A C 1
ATOM 720 O O . ILE A 1 90 ? 10.651 4.487 -5.699 1.00 97.12 90 ILE A O 1
ATOM 724 N N . ASP A 1 91 ? 12.080 6.195 -5.435 1.00 94.62 91 ASP A N 1
ATOM 725 C CA . ASP A 1 91 ? 11.974 6.681 -6.821 1.00 94.62 91 ASP A CA 1
ATOM 726 C C . ASP A 1 91 ? 12.797 5.847 -7.822 1.00 94.62 91 ASP A C 1
ATOM 728 O O . ASP A 1 91 ? 12.469 5.745 -9.004 1.00 94.62 91 ASP A O 1
ATOM 732 N N . ALA A 1 92 ? 13.878 5.227 -7.364 1.00 93.25 92 ALA A N 1
ATOM 733 C CA . ALA A 1 92 ? 14.716 4.333 -8.143 1.00 93.25 92 ALA A CA 1
ATOM 734 C C . ALA A 1 92 ? 15.351 3.289 -7.222 1.00 93.25 92 ALA A C 1
ATOM 736 O O . ALA A 1 92 ? 15.703 3.586 -6.078 1.00 93.25 92 ALA A O 1
ATOM 737 N N . ALA A 1 93 ? 15.581 2.080 -7.735 1.00 93.56 93 ALA A N 1
ATOM 738 C CA . ALA A 1 93 ? 16.111 0.942 -6.986 1.00 93.56 93 ALA A CA 1
ATOM 739 C C . ALA A 1 93 ? 17.614 1.038 -6.647 1.00 93.56 93 ALA A C 1
ATOM 741 O O . ALA A 1 93 ? 18.400 0.113 -6.864 1.00 93.56 93 ALA A O 1
ATOM 742 N N . GLN A 1 94 ? 18.018 2.159 -6.058 1.00 95.56 94 GLN A N 1
ATOM 743 C CA . GLN A 1 94 ? 19.374 2.472 -5.629 1.00 95.56 94 GLN A CA 1
ATOM 744 C C . GLN A 1 94 ? 19.542 2.228 -4.125 1.00 95.56 94 GLN A C 1
ATOM 746 O O . GLN A 1 94 ? 18.628 2.467 -3.334 1.00 95.56 94 GLN A O 1
ATOM 751 N N . GLU A 1 95 ? 20.738 1.809 -3.696 1.00 96.50 95 GLU A N 1
ATOM 752 C CA . GLU A 1 95 ? 20.995 1.539 -2.272 1.00 96.50 95 GLU A CA 1
ATOM 753 C C . GLU A 1 95 ? 20.838 2.787 -1.399 1.00 96.50 95 GLU A C 1
ATOM 755 O O . GLU A 1 95 ? 20.272 2.695 -0.314 1.00 96.50 95 GLU A O 1
ATOM 760 N N . ALA A 1 96 ? 21.267 3.958 -1.880 1.00 97.12 96 ALA A N 1
ATOM 761 C CA . ALA A 1 96 ? 21.116 5.211 -1.142 1.00 97.12 96 ALA A CA 1
ATOM 762 C C . ALA A 1 96 ? 19.638 5.535 -0.856 1.00 97.12 96 ALA A C 1
ATOM 764 O O . ALA A 1 96 ? 19.290 5.900 0.267 1.00 97.12 96 ALA A O 1
ATOM 765 N N . GLN A 1 97 ? 18.754 5.325 -1.839 1.00 97.69 97 GLN A N 1
ATOM 766 C CA . GLN A 1 97 ? 17.318 5.541 -1.661 1.00 97.69 97 GLN A CA 1
ATOM 767 C C . GLN A 1 97 ? 16.696 4.491 -0.735 1.00 97.69 97 GLN A C 1
ATOM 769 O O . GLN A 1 97 ? 15.914 4.848 0.144 1.00 97.69 97 GLN A O 1
ATOM 774 N N . ARG A 1 98 ? 17.099 3.213 -0.839 1.00 98.06 98 ARG A N 1
ATOM 775 C CA . ARG A 1 98 ? 16.684 2.178 0.125 1.00 98.06 98 ARG A CA 1
ATOM 776 C C . ARG A 1 98 ? 17.109 2.529 1.550 1.00 98.06 98 ARG A C 1
ATOM 778 O O . ARG A 1 98 ? 16.311 2.394 2.472 1.00 98.06 98 ARG A O 1
ATOM 785 N N . ALA A 1 99 ? 18.343 2.992 1.742 1.00 98.25 99 ALA A N 1
ATOM 786 C CA . ALA A 1 99 ? 18.852 3.398 3.048 1.00 98.25 99 ALA A CA 1
ATOM 787 C C . ALA A 1 99 ? 18.056 4.568 3.637 1.00 98.25 99 ALA A C 1
ATOM 789 O O . ALA A 1 99 ? 17.647 4.498 4.797 1.00 98.25 99 ALA A O 1
ATOM 790 N N . LEU A 1 100 ? 17.777 5.592 2.830 1.00 98.19 100 LEU A N 1
ATOM 791 C CA . LEU A 1 100 ? 16.961 6.733 3.234 1.00 98.19 100 LEU A CA 1
ATOM 792 C C . LEU A 1 100 ? 15.521 6.317 3.571 1.00 98.19 100 LEU A C 1
ATOM 794 O O . LEU A 1 100 ? 14.991 6.691 4.615 1.00 98.19 100 LEU A O 1
ATOM 798 N N . ALA A 1 101 ? 14.898 5.483 2.740 1.00 98.31 101 ALA A N 1
ATOM 799 C CA . ALA A 1 101 ? 13.543 5.002 2.983 1.00 98.31 101 ALA A CA 1
ATOM 800 C C . ALA A 1 101 ? 13.440 4.130 4.245 1.00 98.31 101 ALA A C 1
ATOM 802 O O . ALA A 1 101 ? 12.463 4.252 4.980 1.00 98.31 101 ALA A O 1
ATOM 803 N N . ARG A 1 102 ? 14.460 3.322 4.576 1.00 98.19 102 ARG A N 1
ATOM 804 C CA . ARG A 1 102 ? 14.518 2.605 5.867 1.00 98.19 102 ARG A CA 1
ATOM 805 C C . ARG A 1 102 ? 14.491 3.569 7.057 1.00 98.19 102 ARG A C 1
ATOM 807 O O . ARG A 1 102 ? 13.799 3.296 8.034 1.00 98.19 102 ARG A O 1
ATOM 814 N N . GLN A 1 103 ? 15.210 4.691 6.978 1.00 98.00 103 GLN A N 1
ATOM 815 C CA . GLN A 1 103 ? 15.199 5.706 8.038 1.00 98.00 103 GLN A CA 1
ATOM 816 C C . GLN A 1 103 ? 13.812 6.336 8.188 1.00 98.00 103 GLN A C 1
ATOM 818 O O . GLN A 1 103 ? 13.314 6.457 9.306 1.00 98.00 103 GLN A O 1
ATOM 823 N N . PHE A 1 104 ? 13.161 6.681 7.077 1.00 98.31 104 PHE A N 1
ATOM 824 C CA . PHE A 1 104 ? 11.814 7.244 7.112 1.00 98.31 104 PHE A CA 1
ATOM 825 C C . PHE A 1 104 ? 10.753 6.254 7.598 1.00 98.31 104 PHE A C 1
ATOM 827 O O . PHE A 1 104 ? 9.895 6.647 8.381 1.00 98.31 104 PHE A O 1
ATOM 834 N N . LEU A 1 105 ? 10.813 4.978 7.203 1.00 97.94 105 LEU A N 1
ATOM 835 C CA . LE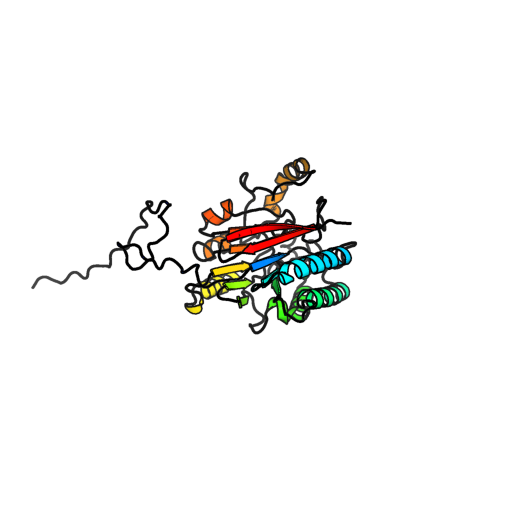U A 1 105 ? 9.902 3.963 7.743 1.00 97.94 105 LEU A CA 1
ATOM 836 C C . LEU A 1 105 ? 10.108 3.773 9.249 1.00 97.94 105 LEU A C 1
ATOM 838 O O . LEU A 1 105 ? 9.129 3.728 9.984 1.00 97.94 105 LEU A O 1
ATOM 842 N N . ALA A 1 106 ? 11.355 3.762 9.728 1.00 96.50 106 ALA A N 1
ATOM 843 C CA . ALA A 1 106 ? 11.635 3.679 11.161 1.00 96.50 106 ALA A CA 1
ATOM 844 C C . ALA A 1 106 ? 11.086 4.886 11.948 1.00 96.50 106 ALA A C 1
ATOM 846 O O . ALA A 1 106 ? 10.632 4.719 13.081 1.00 96.50 106 ALA A O 1
ATOM 847 N N . GLN A 1 107 ? 11.111 6.088 11.357 1.00 96.94 107 GLN A N 1
ATOM 848 C CA . GLN A 1 107 ? 10.473 7.283 11.924 1.00 96.94 107 GLN A CA 1
ATOM 849 C C . GLN A 1 107 ? 8.945 7.169 11.897 1.00 96.94 107 GLN A C 1
ATOM 851 O O . GLN A 1 107 ? 8.288 7.442 12.894 1.00 96.94 107 GLN A O 1
ATOM 856 N N . LEU A 1 108 ? 8.372 6.732 10.775 1.00 97.50 108 LEU A N 1
ATOM 857 C CA . LEU A 1 108 ? 6.930 6.580 10.606 1.00 97.50 108 LEU A CA 1
ATOM 858 C C . LEU A 1 108 ? 6.336 5.568 11.597 1.00 97.50 108 LEU A C 1
ATOM 860 O O . LEU A 1 108 ? 5.299 5.838 12.201 1.00 97.50 108 LEU A O 1
ATOM 864 N N . GLU A 1 109 ? 7.010 4.433 11.789 1.00 96.00 109 GLU A N 1
ATOM 865 C CA . GLU A 1 109 ? 6.576 3.336 12.660 1.00 96.00 109 GLU A CA 1
ATOM 866 C C . GLU A 1 109 ? 6.576 3.692 14.148 1.00 96.00 109 GLU A C 1
ATOM 868 O O . GLU A 1 109 ? 5.902 3.013 14.918 1.00 96.00 109 GLU A O 1
ATOM 873 N N . ARG A 1 110 ? 7.315 4.716 14.592 1.00 94.56 110 ARG A N 1
ATOM 874 C CA . ARG A 1 110 ? 7.406 5.072 16.016 1.00 94.56 110 ARG A CA 1
ATOM 875 C C . ARG A 1 110 ? 6.809 6.440 16.270 1.00 94.56 110 ARG A C 1
ATOM 877 O O . ARG A 1 110 ? 7.349 7.458 15.851 1.00 94.56 110 ARG A O 1
ATOM 884 N N . LEU A 1 111 ? 5.717 6.452 17.022 1.00 92.44 111 LEU A N 1
ATOM 885 C CA . LEU A 1 111 ? 5.147 7.689 17.529 1.00 92.44 111 LEU A CA 1
ATOM 886 C C . LEU A 1 111 ? 6.078 8.337 18.566 1.00 92.44 111 LEU A C 1
ATOM 888 O O . LEU A 1 111 ? 6.804 7.623 19.265 1.00 92.44 111 LEU A O 1
ATOM 892 N N . PRO A 1 112 ? 6.010 9.672 18.740 1.00 91.00 112 PRO A N 1
ATOM 893 C CA . PRO A 1 112 ? 6.795 10.380 19.755 1.00 91.00 112 PRO A CA 1
ATOM 894 C C . PRO A 1 112 ? 6.560 9.886 21.191 1.00 91.00 112 PRO A C 1
ATOM 896 O O . PRO A 1 112 ? 7.433 10.025 22.040 1.00 91.00 112 PRO A O 1
ATOM 899 N N . ASP A 1 113 ? 5.396 9.290 21.464 1.00 90.19 113 ASP A N 1
ATOM 900 C CA . ASP A 1 113 ? 5.035 8.706 22.762 1.00 90.19 113 ASP A CA 1
ATOM 901 C C . ASP A 1 113 ? 5.482 7.238 22.932 1.00 90.19 113 ASP A C 1
ATOM 903 O O . ASP A 1 113 ? 5.125 6.584 23.911 1.00 90.19 113 ASP A O 1
ATOM 907 N N . GLY A 1 114 ? 6.257 6.706 21.981 1.00 89.94 114 GLY A N 1
ATOM 908 C CA . GLY A 1 114 ? 6.817 5.356 22.013 1.00 89.94 114 GLY A CA 1
ATOM 909 C C . GLY A 1 114 ? 5.901 4.258 21.468 1.00 89.94 114 GLY A C 1
ATOM 910 O O . GLY A 1 114 ? 6.350 3.117 21.329 1.00 89.94 114 GLY A O 1
ATOM 911 N N . ARG A 1 115 ? 4.642 4.560 21.117 1.00 92.12 115 ARG A N 1
ATOM 912 C CA . ARG A 1 115 ? 3.756 3.580 20.470 1.00 92.12 115 ARG A CA 1
ATOM 913 C C . ARG A 1 115 ? 4.255 3.222 19.071 1.00 92.12 115 ARG A C 1
ATOM 915 O O . ARG A 1 115 ? 4.767 4.067 18.339 1.00 92.12 115 ARG A O 1
ATOM 922 N N . VAL A 1 116 ? 4.044 1.966 18.684 1.00 93.00 116 VAL A N 1
ATOM 923 C CA . VAL A 1 116 ? 4.394 1.466 17.350 1.00 93.00 116 VAL A CA 1
ATOM 924 C C . VAL A 1 116 ? 3.167 1.484 16.441 1.00 93.00 116 VAL A C 1
ATOM 926 O O . VAL A 1 116 ? 2.111 0.968 16.807 1.00 93.00 116 VAL A O 1
ATOM 929 N N . LEU A 1 117 ? 3.324 2.054 15.250 1.00 94.06 117 LEU A N 1
ATOM 930 C CA . LEU A 1 117 ? 2.373 2.023 14.146 1.00 94.06 117 LEU A CA 1
ATOM 931 C C . LEU A 1 117 ? 2.821 0.959 13.140 1.00 94.06 117 LEU A C 1
ATOM 933 O O . LEU A 1 117 ? 3.797 1.181 12.427 1.00 94.06 117 LEU A O 1
ATOM 937 N N . PRO A 1 118 ? 2.140 -0.196 13.053 1.00 95.06 118 PRO A N 1
ATOM 938 C CA . PRO A 1 118 ? 2.514 -1.228 12.098 1.00 95.06 118 PRO A CA 1
ATOM 939 C C . PRO A 1 118 ? 2.420 -0.707 10.662 1.00 95.06 118 PRO A C 1
ATOM 941 O O . PRO A 1 118 ? 1.374 -0.187 10.263 1.00 95.06 118 PRO A O 1
ATOM 944 N N . VAL A 1 119 ? 3.484 -0.896 9.882 1.00 97.88 119 VAL A N 1
ATOM 945 C CA . VAL A 1 119 ? 3.509 -0.615 8.443 1.00 97.88 119 VAL A CA 1
ATOM 946 C C . VAL A 1 119 ? 3.445 -1.930 7.671 1.00 97.88 119 VAL A C 1
ATOM 948 O O . VAL A 1 119 ? 4.215 -2.858 7.919 1.00 97.88 119 VAL A O 1
ATOM 951 N N . LEU A 1 120 ? 2.508 -2.004 6.730 1.00 98.50 120 LEU A N 1
ATOM 952 C CA . LEU A 1 120 ? 2.368 -3.082 5.760 1.00 98.50 120 LEU A CA 1
ATOM 953 C C . LEU A 1 120 ? 2.737 -2.536 4.383 1.00 98.50 120 LEU A C 1
ATOM 955 O O . LEU A 1 120 ? 2.034 -1.678 3.849 1.00 98.50 120 LEU A O 1
ATOM 959 N N . LEU A 1 121 ? 3.835 -3.026 3.819 1.00 98.69 121 LEU A N 1
ATOM 960 C CA . LEU A 1 121 ? 4.367 -2.571 2.539 1.00 98.69 121 LEU A CA 1
ATOM 961 C C . LEU A 1 121 ? 4.151 -3.637 1.465 1.00 98.69 121 LEU A C 1
ATOM 963 O O . LEU A 1 121 ? 4.506 -4.800 1.652 1.00 98.69 121 LEU A O 1
ATOM 967 N N . VAL A 1 122 ? 3.617 -3.230 0.317 1.00 98.12 122 VAL A N 1
ATOM 968 C CA . VAL A 1 122 ? 3.705 -4.010 -0.926 1.00 98.12 122 VAL A CA 1
ATOM 969 C C . VAL A 1 122 ? 4.634 -3.297 -1.907 1.00 98.12 122 VAL A C 1
ATOM 971 O O . VAL A 1 122 ? 4.704 -2.072 -1.863 1.00 98.12 122 VAL A O 1
ATOM 974 N N . PRO A 1 123 ? 5.367 -4.029 -2.756 1.00 96.88 123 PRO A N 1
ATOM 975 C CA . PRO A 1 123 ? 6.302 -3.440 -3.711 1.00 96.88 123 PRO A CA 1
ATOM 976 C C . PRO A 1 123 ? 5.588 -2.812 -4.919 1.00 96.88 123 PRO A C 1
ATOM 978 O O . PRO A 1 123 ?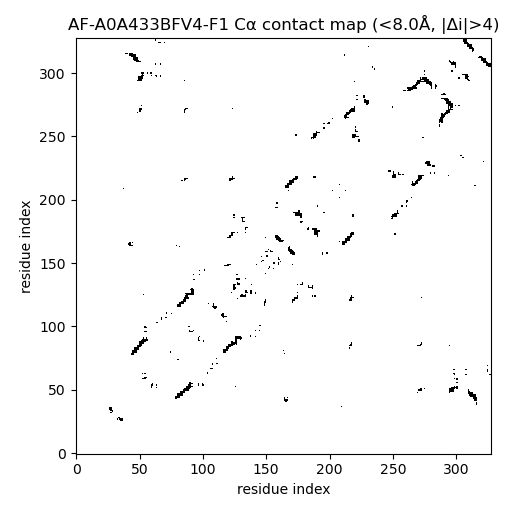 4.571 -3.333 -5.386 1.00 96.88 123 PRO A O 1
ATOM 981 N N . GLY A 1 124 ? 6.160 -1.727 -5.441 1.00 93.44 124 GLY A N 1
ATOM 982 C CA . GLY A 1 124 ? 5.833 -1.118 -6.734 1.00 93.44 124 GLY A CA 1
ATOM 983 C C . GLY A 1 124 ? 6.903 -1.366 -7.800 1.00 93.44 124 GLY A C 1
ATOM 984 O O . GLY A 1 124 ? 7.782 -2.211 -7.616 1.00 93.44 124 GLY A O 1
ATOM 985 N N . ASN A 1 125 ? 6.783 -0.746 -8.974 1.00 91.19 125 ASN A N 1
ATOM 986 C CA . ASN A 1 125 ? 7.734 -0.959 -10.073 1.00 91.19 125 ASN A CA 1
ATOM 987 C C . ASN A 1 125 ? 9.027 -0.152 -9.885 1.00 91.19 125 ASN A C 1
ATOM 989 O O . ASN A 1 125 ? 10.104 -0.667 -10.191 1.00 91.19 125 ASN A O 1
ATOM 993 N N . HIS A 1 126 ? 8.956 1.057 -9.321 1.00 92.56 126 HIS A N 1
ATOM 994 C CA . HIS A 1 126 ? 10.144 1.868 -9.026 1.00 92.56 126 HIS A CA 1
ATOM 995 C C . HIS A 1 126 ? 11.000 1.263 -7.906 1.00 92.56 126 HIS A C 1
ATOM 997 O O . HIS A 1 126 ? 12.225 1.382 -7.916 1.00 92.56 126 HIS A O 1
ATOM 1003 N N . ASP A 1 127 ? 10.375 0.506 -7.004 1.00 94.88 127 ASP A N 1
ATOM 1004 C CA . ASP A 1 127 ? 11.075 -0.264 -5.974 1.00 94.88 127 ASP A CA 1
ATOM 1005 C C . ASP A 1 127 ? 12.008 -1.337 -6.573 1.00 94.88 127 ASP A C 1
ATOM 1007 O O . ASP A 1 127 ? 13.006 -1.718 -5.955 1.00 94.88 127 ASP A O 1
ATOM 1011 N N . TYR A 1 128 ? 11.683 -1.840 -7.772 1.00 93.25 128 TYR A N 1
ATOM 1012 C CA . TYR A 1 128 ? 12.385 -2.932 -8.461 1.00 93.25 128 TYR A CA 1
ATOM 1013 C C . TYR A 1 128 ? 13.243 -2.460 -9.632 1.00 93.25 128 TYR A C 1
ATOM 1015 O O . TYR A 1 128 ? 13.868 -3.283 -10.293 1.00 93.25 128 TYR A O 1
ATOM 1023 N N . GLY A 1 129 ? 13.304 -1.163 -9.910 1.00 87.62 129 GLY A N 1
ATOM 1024 C CA . GLY A 1 129 ? 14.156 -0.648 -10.969 1.00 87.62 129 GLY A CA 1
ATOM 1025 C C . GLY A 1 129 ? 14.035 0.855 -11.123 1.00 87.62 129 GLY A C 1
ATOM 1026 O O . GLY A 1 129 ? 14.214 1.596 -10.161 1.00 87.62 129 GLY A O 1
ATOM 1027 N N . TRP A 1 130 ? 13.792 1.320 -12.342 1.00 77.44 130 TRP A N 1
ATOM 1028 C CA . TRP A 1 130 ? 13.636 2.741 -12.624 1.00 77.44 130 TRP A CA 1
ATOM 1029 C C . TRP A 1 130 ? 12.640 2.951 -13.757 1.00 77.44 130 TRP A C 1
ATOM 1031 O O . TRP A 1 130 ? 12.803 2.411 -14.855 1.00 77.44 130 TRP A O 1
ATOM 1041 N N . SER A 1 131 ? 11.618 3.767 -13.493 1.00 70.69 131 SER A N 1
ATOM 1042 C CA . SER A 1 131 ? 10.555 4.060 -14.454 1.00 70.69 131 SER A CA 1
ATOM 1043 C C . SER A 1 131 ? 9.885 2.766 -14.952 1.00 70.69 131 SER A C 1
ATOM 1045 O O . SER A 1 131 ? 9.275 2.049 -14.159 1.00 70.69 131 SER A O 1
ATOM 1047 N N . TRP A 1 132 ? 9.998 2.454 -16.243 1.00 66.56 132 TRP A N 1
ATOM 1048 C CA . TRP A 1 132 ? 9.377 1.289 -16.885 1.00 66.56 132 TRP A CA 1
ATOM 1049 C C . TRP A 1 132 ? 10.207 0.000 -16.780 1.00 66.56 132 TRP A C 1
ATOM 1051 O O . TRP A 1 132 ? 9.719 -1.072 -17.130 1.00 66.56 132 TRP A O 1
ATOM 1061 N N . HIS A 1 133 ? 11.457 0.088 -16.317 1.00 70.81 133 HIS A N 1
ATOM 1062 C CA . HIS A 1 133 ? 12.369 -1.050 -16.240 1.00 70.81 133 HIS A CA 1
ATOM 1063 C C . HIS A 1 133 ? 12.404 -1.626 -14.828 1.00 70.81 133 HIS A C 1
ATOM 1065 O O . HIS A 1 133 ? 12.650 -0.899 -13.867 1.00 70.81 133 HIS A O 1
ATOM 1071 N N . THR A 1 134 ? 12.217 -2.941 -14.716 1.00 77.56 134 THR A N 1
ATOM 1072 C CA . THR A 1 134 ?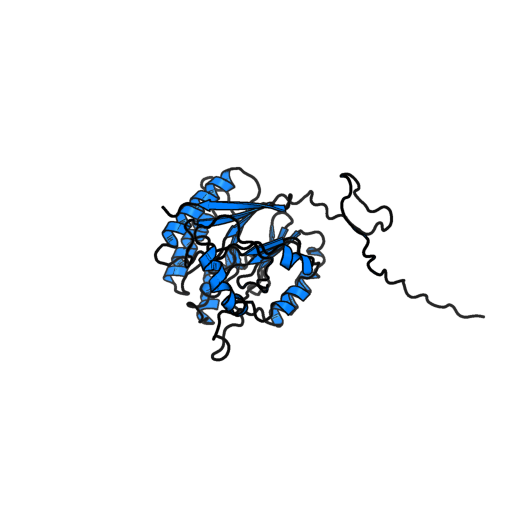 12.385 -3.700 -13.470 1.00 77.56 134 THR A CA 1
ATOM 1073 C C . THR A 1 134 ? 13.522 -4.706 -13.615 1.00 77.56 134 THR A C 1
ATOM 1075 O O . THR A 1 134 ? 13.764 -5.238 -14.700 1.00 77.56 134 THR A O 1
ATOM 1078 N N . ASP A 1 135 ? 14.236 -4.957 -12.520 1.00 85.00 135 ASP A N 1
ATOM 1079 C CA . ASP A 1 135 ? 15.389 -5.848 -12.463 1.00 85.00 135 ASP A CA 1
ATOM 1080 C C . ASP A 1 135 ? 15.273 -6.848 -11.299 1.00 85.00 135 ASP A C 1
ATOM 1082 O O . ASP A 1 135 ? 14.866 -6.514 -10.182 1.00 85.00 135 ASP A O 1
ATOM 1086 N N . TRP A 1 136 ? 15.624 -8.110 -11.562 1.00 85.06 136 TRP A N 1
ATOM 1087 C CA . TRP A 1 136 ? 15.486 -9.192 -10.585 1.00 85.06 136 TRP A CA 1
ATOM 1088 C C . TRP A 1 136 ? 16.379 -8.993 -9.359 1.00 85.06 136 TRP A C 1
ATOM 1090 O O . TRP A 1 136 ? 15.983 -9.344 -8.242 1.00 85.06 136 TRP A O 1
ATOM 1100 N N . GLN A 1 137 ? 17.588 -8.458 -9.549 1.00 90.62 137 GLN A N 1
ATOM 1101 C CA . GLN A 1 137 ? 18.509 -8.199 -8.451 1.00 90.62 137 GLN A CA 1
ATOM 1102 C C . GLN A 1 137 ? 18.006 -7.032 -7.601 1.00 90.62 137 GLN A C 1
ATOM 1104 O O . GLN A 1 137 ? 17.938 -7.171 -6.381 1.00 90.62 137 GLN A O 1
ATOM 1109 N N . ALA A 1 138 ? 17.550 -5.949 -8.227 1.00 92.38 138 ALA A N 1
ATOM 1110 C CA . ALA A 1 138 ? 16.894 -4.837 -7.549 1.00 92.38 138 ALA A CA 1
ATOM 1111 C C . ALA A 1 138 ? 15.672 -5.292 -6.733 1.00 92.38 138 ALA A C 1
ATOM 1113 O O . ALA A 1 138 ? 15.540 -4.924 -5.565 1.00 92.38 138 ALA A O 1
ATOM 1114 N N . ALA A 1 139 ? 14.828 -6.164 -7.293 1.00 93.25 139 ALA A N 1
ATOM 1115 C CA . ALA A 1 139 ? 13.687 -6.731 -6.580 1.00 93.25 139 ALA A CA 1
ATOM 1116 C C . ALA A 1 139 ? 14.100 -7.560 -5.357 1.00 93.25 139 ALA A C 1
ATOM 1118 O O . ALA A 1 139 ? 13.519 -7.426 -4.275 1.00 93.25 139 ALA A O 1
ATOM 1119 N N . ARG A 1 140 ? 15.131 -8.401 -5.502 1.00 94.06 140 ARG A N 1
ATOM 1120 C CA . ARG A 1 140 ? 15.696 -9.177 -4.391 1.00 94.06 140 ARG A CA 1
ATOM 1121 C C . ARG A 1 140 ? 16.258 -8.263 -3.303 1.00 94.06 140 ARG A C 1
ATOM 1123 O O . ARG A 1 140 ? 15.986 -8.488 -2.123 1.00 94.06 140 ARG A O 1
ATOM 1130 N N . ASP A 1 141 ? 17.012 -7.241 -3.690 1.00 96.50 141 ASP A N 1
ATOM 1131 C CA . ASP A 1 141 ? 17.660 -6.312 -2.767 1.00 96.50 141 ASP A CA 1
ATOM 1132 C C . ASP A 1 141 ? 16.624 -5.457 -2.027 1.00 96.50 141 ASP A C 1
ATOM 1134 O O . ASP A 1 141 ? 16.730 -5.279 -0.812 1.00 96.50 141 ASP A O 1
ATOM 1138 N N . PHE A 1 142 ? 15.564 -5.016 -2.712 1.00 97.38 142 PHE A N 1
ATOM 1139 C CA . PHE A 1 142 ? 14.432 -4.326 -2.097 1.00 97.38 142 PHE A CA 1
ATOM 1140 C C . PHE A 1 142 ? 13.702 -5.218 -1.087 1.00 97.38 142 PHE A C 1
ATOM 1142 O O . PHE A 1 142 ? 13.555 -4.846 0.077 1.00 97.38 142 PHE A O 1
ATOM 1149 N N . ARG A 1 143 ? 13.301 -6.432 -1.489 1.00 96.94 143 ARG A N 1
ATOM 1150 C CA . ARG A 1 143 ? 12.620 -7.388 -0.595 1.00 96.94 143 ARG A CA 1
ATOM 1151 C C . ARG A 1 143 ? 13.465 -7.727 0.633 1.00 96.94 143 ARG A C 1
ATOM 1153 O O . ARG A 1 143 ? 12.920 -7.872 1.721 1.00 96.94 143 ARG A O 1
ATOM 1160 N N . ARG A 1 144 ? 14.790 -7.819 0.478 1.00 97.06 144 ARG A N 1
ATOM 1161 C CA . ARG A 1 144 ? 15.723 -8.018 1.595 1.00 97.06 144 ARG A CA 1
ATOM 1162 C C . ARG A 1 144 ? 15.787 -6.791 2.505 1.00 97.06 144 ARG A C 1
ATOM 1164 O O . ARG A 1 144 ? 15.721 -6.941 3.721 1.00 97.06 144 ARG A O 1
ATOM 1171 N N . ALA A 1 145 ? 15.912 -5.594 1.933 1.00 97.88 145 ALA A N 1
ATOM 1172 C CA . ALA A 1 145 ? 16.008 -4.342 2.683 1.00 97.88 145 ALA A CA 1
ATOM 1173 C C . ALA A 1 145 ? 14.738 -4.021 3.487 1.00 97.88 145 ALA A C 1
ATOM 1175 O O . ALA A 1 145 ? 14.834 -3.421 4.556 1.00 97.88 145 ALA A O 1
ATOM 1176 N N . PHE A 1 146 ? 13.572 -4.437 2.990 1.00 98.31 146 PHE A N 1
ATOM 1177 C CA . PHE A 1 146 ? 12.260 -4.164 3.579 1.00 98.31 146 PHE A CA 1
ATOM 1178 C C . PHE A 1 146 ? 11.533 -5.444 4.014 1.00 98.31 146 PHE A C 1
ATOM 1180 O O . PHE A 1 146 ? 10.306 -5.519 3.989 1.00 98.31 146 PHE A O 1
ATOM 1187 N N . SER A 1 147 ? 12.291 -6.456 4.444 1.00 97.75 147 SER A N 1
ATOM 1188 C CA . SER A 1 147 ? 11.753 -7.774 4.795 1.00 97.75 147 SER A CA 1
ATOM 1189 C C . SER A 1 147 ? 10.660 -7.709 5.867 1.00 97.75 147 SER A C 1
ATOM 1191 O O . SER A 1 147 ? 9.609 -8.322 5.715 1.00 97.75 147 SER A O 1
ATOM 1193 N N . THR A 1 148 ? 10.871 -6.933 6.933 1.00 96.75 148 THR A N 1
ATOM 1194 C CA . THR A 1 148 ? 9.919 -6.809 8.049 1.00 96.75 148 THR A CA 1
ATOM 1195 C C . THR A 1 148 ? 8.591 -6.144 7.656 1.00 96.75 148 THR A C 1
ATOM 1197 O O . THR A 1 148 ? 7.546 -6.746 7.917 1.00 96.75 148 THR A O 1
ATOM 1200 N N . PRO A 1 149 ? 8.561 -4.952 7.023 1.00 97.81 149 PRO A N 1
ATOM 1201 C CA . PRO A 1 149 ? 7.293 -4.333 6.628 1.00 97.81 149 PRO A CA 1
ATOM 1202 C C . PRO A 1 149 ? 6.571 -5.086 5.496 1.00 97.81 149 PRO A C 1
ATOM 1204 O O . PRO A 1 149 ? 5.349 -4.983 5.396 1.00 97.81 149 PRO A O 1
ATOM 1207 N N . ILE A 1 150 ? 7.281 -5.867 4.669 1.00 98.25 150 ILE A N 1
ATOM 1208 C CA . ILE A 1 150 ? 6.664 -6.686 3.612 1.00 98.25 150 ILE A CA 1
ATOM 1209 C C . ILE A 1 150 ? 6.149 -8.018 4.170 1.00 98.25 150 ILE A C 1
ATOM 1211 O O . ILE A 1 150 ? 4.960 -8.314 4.077 1.00 98.25 150 ILE A O 1
ATOM 1215 N N . PHE A 1 151 ? 7.035 -8.831 4.747 1.00 98.06 151 PHE A N 1
ATOM 1216 C CA . PHE A 1 151 ? 6.752 -10.222 5.116 1.00 98.06 151 PHE A CA 1
ATOM 1217 C C . PHE A 1 151 ? 6.389 -10.385 6.596 1.00 98.06 151 PHE A C 1
ATOM 1219 O O . PHE A 1 151 ? 5.580 -11.246 6.945 1.00 98.06 151 PHE A O 1
ATOM 1226 N N . GLY A 1 152 ? 6.917 -9.538 7.483 1.00 95.69 152 GLY A N 1
ATOM 1227 C CA . GLY A 1 152 ? 6.870 -9.791 8.926 1.00 95.69 152 GLY A CA 1
ATOM 1228 C C . GLY A 1 152 ? 7.452 -11.172 9.235 1.00 95.69 152 GLY A C 1
ATOM 1229 O O . GLY A 1 152 ? 8.531 -11.496 8.753 1.00 95.69 152 GLY A O 1
ATOM 1230 N N . ASP A 1 153 ? 6.694 -12.001 9.956 1.00 94.06 153 ASP A N 1
ATOM 1231 C CA . ASP A 1 153 ? 7.078 -13.385 10.284 1.00 94.06 153 ASP A CA 1
ATOM 1232 C C . ASP A 1 153 ? 6.587 -14.424 9.252 1.00 94.06 153 ASP A C 1
ATOM 1234 O O . ASP A 1 153 ? 6.611 -15.629 9.505 1.00 94.06 153 ASP A O 1
ATOM 1238 N N . GLN A 1 154 ? 6.056 -13.985 8.106 1.00 96.12 154 GLN A N 1
ATOM 1239 C CA . GLN A 1 154 ? 5.585 -14.885 7.050 1.00 96.12 154 GLN A CA 1
ATOM 1240 C C . GLN A 1 154 ? 6.734 -15.341 6.137 1.00 96.12 154 GLN A C 1
ATOM 1242 O O . GLN A 1 154 ? 7.762 -14.666 6.045 1.00 96.12 154 GLN A O 1
ATOM 1247 N N . PRO A 1 155 ? 6.559 -16.450 5.392 1.00 95.44 155 PRO A N 1
ATOM 1248 C CA . PRO A 1 155 ? 7.478 -16.815 4.321 1.00 95.44 155 PRO A CA 1
ATOM 1249 C C . PRO A 1 155 ? 7.690 -15.664 3.330 1.00 95.44 155 PRO A C 1
ATOM 1251 O O . PRO A 1 155 ? 6.765 -14.903 3.042 1.00 95.44 155 PRO A O 1
ATOM 1254 N N . HIS A 1 156 ? 8.894 -15.574 2.760 1.00 95.25 156 HIS A N 1
ATOM 1255 C CA . HIS A 1 156 ? 9.264 -14.549 1.776 1.00 95.25 156 HIS A CA 1
ATOM 1256 C C . HIS A 1 156 ? 8.672 -14.845 0.381 1.00 95.25 156 HIS A C 1
ATOM 1258 O O . HIS A 1 156 ? 9.374 -14.850 -0.631 1.00 95.25 156 HIS A O 1
ATOM 1264 N N . GLU A 1 157 ? 7.373 -15.138 0.326 1.00 95.50 157 GLU A N 1
ATOM 1265 C CA . GLU A 1 157 ? 6.628 -15.495 -0.877 1.00 95.50 157 GLU A CA 1
ATOM 1266 C C . GLU A 1 157 ? 5.256 -14.807 -0.874 1.00 95.50 157 GLU A C 1
ATOM 1268 O O . GLU A 1 157 ? 4.511 -14.869 0.101 1.00 95.50 157 GLU A O 1
ATOM 1273 N N . PHE A 1 158 ? 4.898 -14.172 -1.992 1.00 97.19 158 PHE A N 1
ATOM 1274 C CA . PHE A 1 158 ? 3.579 -13.566 -2.171 1.00 97.19 158 PHE A CA 1
ATOM 1275 C C . PHE A 1 158 ? 2.535 -14.601 -2.614 1.00 97.19 158 PHE A C 1
ATOM 1277 O O . PHE A 1 158 ? 2.848 -15.471 -3.435 1.00 97.19 158 PHE A O 1
ATOM 1284 N N . PRO A 1 159 ? 1.267 -14.500 -2.184 1.00 98.12 159 PRO A N 1
ATOM 1285 C CA . PRO A 1 159 ? 0.692 -13.450 -1.341 1.00 98.12 159 PRO A CA 1
ATOM 1286 C C . PRO A 1 159 ? 1.112 -13.548 0.133 1.00 98.12 159 PRO A C 1
ATOM 1288 O O . PRO A 1 159 ? 1.196 -14.645 0.682 1.00 98.12 159 PRO A O 1
ATOM 1291 N N . VAL A 1 160 ? 1.281 -12.398 0.787 1.00 98.19 160 VAL A N 1
ATOM 1292 C CA . VAL A 1 160 ? 1.622 -12.312 2.216 1.00 98.19 160 VAL A CA 1
ATOM 1293 C C . VAL A 1 160 ? 0.372 -11.993 3.032 1.00 98.19 160 VAL A C 1
ATOM 1295 O O . VAL A 1 160 ? -0.304 -11.004 2.760 1.00 98.19 160 VAL A O 1
ATOM 1298 N N . LEU A 1 161 ? 0.072 -12.801 4.052 1.00 97.94 161 LEU A N 1
ATOM 1299 C CA . LEU A 1 161 ? -1.050 -12.575 4.967 1.00 97.94 161 LEU A CA 1
ATOM 1300 C C . LEU A 1 161 ? -0.573 -11.961 6.289 1.00 97.94 161 LEU A C 1
ATOM 1302 O O . LEU A 1 161 ? 0.237 -12.552 6.997 1.00 97.94 161 LEU A O 1
ATOM 1306 N N . ARG A 1 162 ? -1.159 -10.829 6.683 1.00 96.44 162 ARG A N 1
ATOM 1307 C CA . ARG A 1 162 ? -0.984 -10.220 8.010 1.00 96.44 162 ARG A CA 1
ATOM 1308 C C . ARG A 1 162 ? -2.349 -9.975 8.638 1.00 96.44 162 ARG A C 1
ATOM 1310 O O . ARG A 1 162 ? -3.205 -9.351 8.021 1.00 96.44 162 ARG A O 1
ATOM 1317 N N . VAL A 1 163 ? -2.571 -10.461 9.857 1.00 94.44 163 VAL A N 1
ATOM 1318 C CA . VAL A 1 163 ? -3.824 -10.222 10.589 1.00 94.44 163 VAL A CA 1
ATOM 1319 C C . VAL A 1 163 ? -3.567 -9.215 11.701 1.00 94.44 163 VAL A C 1
ATOM 1321 O O . VAL A 1 163 ? -2.720 -9.443 12.558 1.00 94.44 163 VAL A O 1
ATOM 1324 N N . VAL A 1 164 ? -4.298 -8.103 11.681 1.00 92.88 164 VAL A N 1
ATOM 1325 C CA . VAL A 1 164 ? -4.175 -7.006 12.648 1.00 92.88 164 VAL A CA 1
ATOM 1326 C C . VAL A 1 164 ? -5.577 -6.646 13.128 1.00 92.88 164 VAL A C 1
ATOM 1328 O O . VAL A 1 164 ? -6.435 -6.319 12.314 1.00 92.88 164 VAL A O 1
ATOM 1331 N N . HIS A 1 165 ? -5.841 -6.747 14.435 1.00 91.38 165 HIS A N 1
ATOM 1332 C CA . HIS A 1 165 ? -7.134 -6.390 15.050 1.00 91.38 165 HIS A CA 1
ATOM 1333 C C . HIS A 1 165 ? -8.379 -6.947 14.313 1.00 91.38 165 HIS A C 1
ATOM 1335 O O . HIS A 1 165 ? -9.344 -6.228 14.057 1.00 91.38 165 HIS A O 1
ATOM 1341 N N . GLY A 1 166 ? -8.355 -8.233 13.935 1.00 89.38 166 GLY A N 1
ATOM 1342 C CA . GLY A 1 166 ? -9.476 -8.896 13.243 1.00 89.38 166 GLY A CA 1
ATOM 1343 C C . GLY A 1 166 ? -9.626 -8.538 11.755 1.00 89.38 166 GLY A C 1
ATOM 1344 O O . GLY A 1 166 ? -10.620 -8.906 11.121 1.00 89.38 166 GLY A O 1
ATOM 1345 N N . VAL A 1 167 ? -8.644 -7.838 11.183 1.00 95.75 167 VAL A N 1
ATOM 1346 C CA . VAL A 1 167 ? -8.568 -7.499 9.760 1.00 95.75 167 VAL A CA 1
ATOM 1347 C C . VAL A 1 167 ? -7.428 -8.280 9.115 1.00 95.75 167 VAL A C 1
ATOM 1349 O O . VAL A 1 167 ? -6.293 -8.233 9.582 1.00 95.75 167 VAL A O 1
ATOM 1352 N N . ALA A 1 168 ? -7.735 -9.012 8.046 1.00 97.38 168 ALA A N 1
ATOM 1353 C CA . ALA A 1 168 ? -6.770 -9.767 7.259 1.00 97.38 168 ALA A CA 1
ATOM 1354 C C . ALA A 1 168 ? -6.294 -8.928 6.071 1.00 97.38 168 ALA A C 1
ATOM 1356 O O . ALA A 1 168 ? -7.068 -8.653 5.156 1.00 97.38 168 ALA A O 1
ATOM 1357 N N . PHE A 1 169 ? -5.020 -8.557 6.080 1.00 98.50 169 PHE A N 1
ATOM 1358 C CA . PHE A 1 169 ? -4.333 -7.878 4.992 1.00 98.50 169 PHE A CA 1
ATOM 1359 C C . PHE A 1 169 ? -3.604 -8.904 4.136 1.00 98.50 169 PHE A C 1
ATOM 1361 O O . PHE A 1 169 ? -2.805 -9.688 4.647 1.00 98.50 169 PHE A O 1
ATOM 1368 N N . VAL A 1 170 ? -3.884 -8.897 2.840 1.00 98.69 170 VAL A N 1
ATOM 1369 C CA . VAL A 1 170 ? -3.254 -9.764 1.850 1.00 98.69 170 VAL A CA 1
ATOM 1370 C C . VAL A 1 170 ? -2.453 -8.887 0.897 1.00 98.69 170 VAL A C 1
ATOM 1372 O O . VAL A 1 170 ? -3.020 -8.249 0.010 1.00 98.69 170 VAL A O 1
ATOM 1375 N N . GLY A 1 171 ? -1.141 -8.830 1.114 1.00 98.50 171 GLY A N 1
ATOM 1376 C CA . GLY A 1 171 ? -0.207 -8.121 0.249 1.00 98.50 171 GLY A CA 1
ATOM 1377 C C . GLY A 1 171 ? 0.134 -8.952 -0.982 1.00 98.50 171 GLY A C 1
ATOM 1378 O O . GLY A 1 171 ? 0.442 -10.141 -0.865 1.00 98.50 171 GLY A O 1
ATOM 1379 N N . LEU A 1 172 ? 0.077 -8.327 -2.152 1.00 98.38 172 LEU A N 1
ATOM 1380 C CA . LEU A 1 172 ? 0.428 -8.911 -3.440 1.00 98.38 172 LEU A CA 1
ATOM 1381 C C . LEU A 1 172 ? 1.608 -8.166 -4.052 1.00 98.38 172 LEU A C 1
ATOM 1383 O O . LEU A 1 172 ? 1.755 -6.959 -3.875 1.00 98.38 172 LEU A O 1
ATOM 1387 N N . ASP A 1 173 ? 2.395 -8.886 -4.839 1.00 96.06 173 ASP A N 1
ATOM 1388 C CA . ASP A 1 173 ? 3.447 -8.299 -5.652 1.00 96.06 173 ASP A CA 1
ATOM 1389 C C . ASP A 1 173 ? 3.020 -8.291 -7.114 1.00 96.06 173 ASP A C 1
ATOM 1391 O O . ASP A 1 173 ? 3.092 -9.301 -7.816 1.00 96.06 173 ASP A O 1
ATOM 1395 N N . SER A 1 174 ? 2.548 -7.128 -7.548 1.00 92.81 174 SER A N 1
ATOM 1396 C CA . SER A 1 174 ? 2.153 -6.860 -8.930 1.00 92.81 174 SER A CA 1
ATOM 1397 C C . SER A 1 174 ? 3.318 -6.489 -9.851 1.00 92.81 174 SER A C 1
ATOM 1399 O O . SER A 1 174 ? 3.086 -6.268 -11.031 1.00 92.81 174 SER A O 1
ATOM 1401 N N . SER A 1 175 ? 4.541 -6.380 -9.333 1.00 88.25 175 SER A N 1
ATOM 1402 C CA . SER A 1 175 ? 5.746 -6.042 -10.105 1.00 88.25 175 SER A CA 1
ATOM 1403 C C . SER A 1 175 ? 6.575 -7.284 -10.454 1.00 88.25 175 SER A C 1
ATOM 1405 O O . SER A 1 175 ? 7.489 -7.214 -11.270 1.00 88.25 175 SER A O 1
ATOM 1407 N N . ALA A 1 176 ? 6.252 -8.437 -9.857 1.00 70.44 176 ALA A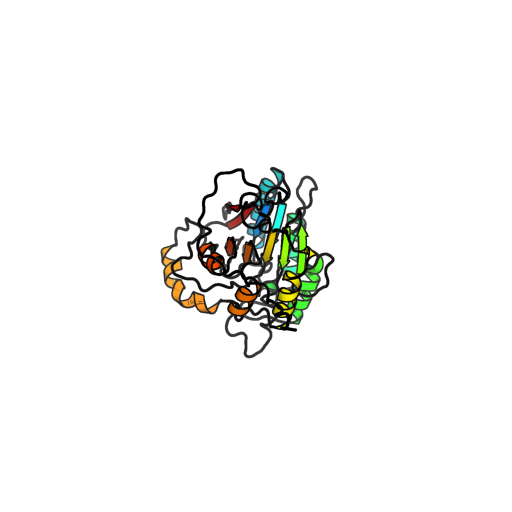 N 1
ATOM 1408 C CA . ALA A 1 176 ? 7.033 -9.671 -9.918 1.00 70.44 176 ALA A CA 1
ATOM 1409 C C . ALA A 1 176 ? 7.163 -10.335 -11.302 1.00 70.44 176 ALA A C 1
ATOM 1411 O O . ALA A 1 176 ? 7.971 -11.251 -11.443 1.00 70.44 176 ALA A O 1
ATOM 1412 N N . MET A 1 177 ? 6.352 -9.967 -12.295 1.00 61.19 177 MET A N 1
ATOM 1413 C CA . MET A 1 177 ? 6.331 -10.626 -13.612 1.00 61.19 177 MET A CA 1
ATOM 1414 C C . MET A 1 177 ? 6.745 -9.706 -14.773 1.00 61.19 177 MET A C 1
ATOM 1416 O O . MET A 1 177 ? 6.745 -10.150 -15.923 1.00 61.19 177 MET A O 1
ATOM 1420 N N . GLU A 1 178 ? 7.170 -8.470 -14.486 1.00 56.12 178 GLU A N 1
ATOM 1421 C CA . GLU A 1 178 ? 7.682 -7.526 -15.498 1.00 56.12 178 GLU A CA 1
ATOM 1422 C C . GLU A 1 178 ? 9.107 -7.833 -15.979 1.00 56.12 178 GLU A C 1
ATOM 1424 O O . GLU A 1 178 ? 9.631 -7.176 -16.878 1.00 56.12 178 GLU A O 1
ATOM 1429 N N . PHE A 1 179 ? 9.743 -8.866 -15.437 1.00 56.72 179 PHE A N 1
ATOM 1430 C CA . PHE A 1 179 ? 11.109 -9.199 -15.796 1.00 56.72 179 PHE A CA 1
ATOM 1431 C C . PHE A 1 179 ? 11.181 -9.932 -17.147 1.00 56.72 179 PHE A C 1
ATOM 1433 O O . PHE A 1 179 ? 11.046 -11.155 -17.232 1.00 56.72 179 PHE A O 1
ATOM 1440 N N . GLY A 1 180 ? 11.404 -9.189 -18.231 1.00 49.66 180 GLY A N 1
ATOM 1441 C CA . GLY A 1 180 ? 11.681 -9.766 -19.547 1.00 49.66 180 GLY A CA 1
ATOM 1442 C C . GLY A 1 180 ? 11.871 -8.727 -20.652 1.00 49.66 180 GLY A C 1
ATOM 1443 O O . GLY A 1 180 ? 11.101 -7.776 -20.756 1.00 49.66 180 GLY A O 1
ATOM 1444 N N . VAL A 1 181 ? 12.854 -8.962 -21.531 1.00 47.44 181 VAL A N 1
ATOM 1445 C CA . VAL A 1 181 ? 13.276 -8.054 -22.625 1.00 47.44 181 VAL A CA 1
ATOM 1446 C C . VAL A 1 181 ? 12.123 -7.671 -23.574 1.00 47.44 181 VAL A C 1
ATOM 1448 O O . VAL A 1 181 ? 12.126 -6.584 -24.138 1.00 47.44 181 VAL A O 1
ATOM 1451 N N . PHE A 1 182 ? 11.103 -8.529 -23.709 1.00 46.47 182 PHE A N 1
ATOM 1452 C CA . PHE A 1 182 ? 9.963 -8.329 -24.616 1.00 46.47 182 PHE A CA 1
ATOM 1453 C C . PHE A 1 182 ? 8.646 -7.912 -23.927 1.00 46.47 182 PHE A C 1
ATOM 1455 O O . PHE A 1 182 ? 7.664 -7.659 -24.620 1.00 46.47 182 PHE A O 1
ATOM 1462 N N . LYS A 1 183 ? 8.585 -7.849 -22.586 1.00 50.88 183 LYS A N 1
ATOM 1463 C CA . LYS A 1 183 ? 7.338 -7.585 -21.829 1.00 50.88 183 LYS A CA 1
ATOM 1464 C C . LYS A 1 183 ? 7.199 -6.152 -21.280 1.00 50.88 183 LYS A C 1
ATOM 1466 O O . LYS A 1 183 ? 6.088 -5.783 -20.901 1.00 50.88 183 LYS A O 1
ATOM 1471 N N . GLY A 1 184 ? 8.281 -5.368 -21.266 1.00 50.59 184 GLY A N 1
ATOM 1472 C CA . GLY A 1 184 ? 8.403 -4.107 -20.515 1.00 50.59 184 GLY A CA 1
ATOM 1473 C C . GLY A 1 184 ? 8.148 -2.807 -21.288 1.00 50.59 184 GLY A C 1
ATOM 1474 O O . GLY A 1 184 ? 8.720 -1.781 -20.938 1.00 50.59 184 GLY A O 1
ATOM 1475 N N . LEU A 1 185 ? 7.335 -2.811 -22.351 1.00 49.03 185 LEU A N 1
ATOM 1476 C CA . LEU A 1 185 ? 7.045 -1.567 -23.093 1.00 49.03 185 LEU A CA 1
ATOM 1477 C C . LEU A 1 185 ? 6.098 -0.616 -22.338 1.00 49.03 185 LEU A C 1
ATOM 1479 O O . LEU A 1 185 ? 6.011 0.560 -22.674 1.00 49.03 185 LEU A O 1
ATOM 1483 N N . PHE A 1 186 ? 5.419 -1.109 -21.301 1.00 52.81 186 PHE A N 1
ATOM 1484 C CA . PHE A 1 186 ? 4.531 -0.340 -20.435 1.00 52.81 186 PHE A CA 1
ATOM 1485 C C . PHE A 1 186 ? 4.654 -0.915 -19.017 1.00 52.81 186 PHE A C 1
ATOM 1487 O O . PHE A 1 186 ? 4.686 -2.138 -18.893 1.00 52.81 186 PHE A O 1
ATOM 1494 N N . ALA A 1 187 ? 4.696 -0.090 -17.960 1.00 60.94 187 ALA A N 1
ATOM 1495 C CA . ALA A 1 187 ? 4.691 -0.548 -16.553 1.00 60.94 187 ALA A CA 1
ATOM 1496 C C . ALA A 1 187 ? 3.307 -1.098 -16.157 1.00 60.94 187 ALA A C 1
ATOM 1498 O O . ALA A 1 187 ? 2.633 -0.630 -15.247 1.00 60.94 187 ALA A O 1
ATOM 1499 N N . GLN A 1 188 ? 2.835 -2.074 -16.918 1.00 66.69 188 GLN A N 1
ATOM 1500 C CA . GLN A 1 188 ? 1.592 -2.790 -16.729 1.00 66.69 188 GLN A CA 1
ATOM 1501 C C . GLN A 1 188 ? 1.936 -4.037 -15.934 1.00 66.69 188 GLN A C 1
ATOM 1503 O O . GLN A 1 188 ? 2.170 -5.075 -16.537 1.00 66.69 188 GLN A O 1
ATOM 1508 N N . GLY A 1 189 ? 2.016 -3.930 -14.610 1.00 79.88 189 GLY A N 1
ATOM 1509 C CA . GLY A 1 189 ? 2.366 -5.065 -13.760 1.00 79.88 189 GLY A CA 1
ATOM 1510 C C . GLY A 1 189 ? 1.560 -6.345 -14.028 1.00 79.88 189 GLY A C 1
ATOM 1511 O O . GLY A 1 189 ? 0.490 -6.337 -14.645 1.00 79.88 189 GLY A O 1
ATOM 1512 N N . GLU A 1 190 ? 2.041 -7.461 -13.496 1.00 85.31 190 GLU A N 1
ATOM 1513 C CA . GLU A 1 190 ? 1.428 -8.784 -13.616 1.00 85.31 190 GLU A CA 1
ATOM 1514 C C . GLU A 1 190 ? 1.668 -9.560 -12.309 1.00 85.31 190 GLU A C 1
ATOM 1516 O O . GLU A 1 190 ? 2.764 -9.531 -11.745 1.00 85.31 190 GLU A O 1
ATOM 1521 N N . LEU A 1 191 ? 0.639 -10.247 -11.800 1.00 88.50 191 LEU A N 1
ATOM 1522 C CA . LEU A 1 191 ? 0.773 -11.095 -10.606 1.00 88.50 191 LEU A CA 1
ATOM 1523 C C . LEU A 1 191 ? 1.353 -12.469 -10.952 1.00 88.50 191 LEU A C 1
ATOM 1525 O O . LEU A 1 191 ? 2.108 -13.055 -10.169 1.00 88.50 191 LEU A O 1
ATOM 1529 N N . GLY A 1 192 ? 0.965 -12.993 -12.113 1.00 89.00 192 GLY A N 1
ATOM 1530 C CA . GLY A 1 192 ? 1.345 -14.303 -12.606 1.00 89.00 192 GLY A CA 1
ATOM 1531 C C . GLY A 1 192 ? 0.493 -15.425 -12.014 1.00 89.00 192 GLY A C 1
ATOM 1532 O O . GLY A 1 192 ? 0.015 -15.391 -10.874 1.00 89.00 192 GLY A O 1
ATOM 1533 N N . GLN A 1 193 ? 0.335 -16.498 -12.791 1.00 87.81 193 GLN A N 1
ATOM 1534 C CA . GLN A 1 193 ? -0.568 -17.597 -12.437 1.00 87.81 193 GLN A CA 1
ATOM 1535 C C . GLN A 1 193 ? -0.222 -18.279 -11.104 1.00 87.81 193 GLN A C 1
ATOM 1537 O O . GLN A 1 193 ? -1.120 -18.726 -10.393 1.00 87.81 193 GLN A O 1
ATOM 1542 N N . ALA A 1 194 ? 1.064 -18.388 -10.757 1.00 91.81 194 ALA A N 1
ATOM 1543 C CA . ALA A 1 194 ? 1.486 -19.022 -9.509 1.00 91.81 194 ALA A CA 1
ATOM 1544 C C . ALA A 1 194 ? 0.988 -18.239 -8.283 1.00 91.81 194 ALA A C 1
ATOM 1546 O O . ALA A 1 194 ? 0.401 -18.830 -7.375 1.00 91.81 194 ALA A O 1
ATOM 1547 N N . GLN A 1 195 ? 1.145 -16.911 -8.296 1.00 96.00 195 GLN A N 1
ATOM 1548 C CA . GLN A 1 195 ? 0.659 -16.040 -7.229 1.00 96.00 195 GLN A CA 1
ATOM 1549 C C . GLN A 1 195 ? -0.870 -16.051 -7.158 1.00 96.00 195 GLN A C 1
ATOM 1551 O O . GLN A 1 195 ? -1.420 -16.203 -6.070 1.00 96.00 195 GLN A O 1
ATOM 1556 N N . LEU A 1 196 ? -1.560 -15.984 -8.303 1.00 94.94 196 LEU A N 1
ATOM 1557 C CA . LEU A 1 196 ? -3.024 -16.064 -8.364 1.00 94.94 196 LEU A CA 1
ATOM 1558 C C . LEU A 1 196 ? -3.566 -17.390 -7.809 1.00 94.94 196 LEU A C 1
ATOM 1560 O O . LEU A 1 196 ? -4.544 -17.386 -7.061 1.00 94.94 196 LEU A O 1
ATOM 1564 N N . ARG A 1 197 ? -2.921 -18.528 -8.108 1.00 96.00 197 ARG A N 1
ATOM 1565 C CA . ARG A 1 197 ? -3.296 -19.833 -7.534 1.00 96.00 197 ARG A CA 1
ATOM 1566 C C . ARG A 1 197 ? -3.111 -19.863 -6.018 1.00 96.00 197 ARG A C 1
ATOM 1568 O O . ARG A 1 197 ? -4.018 -20.303 -5.311 1.00 96.00 197 AR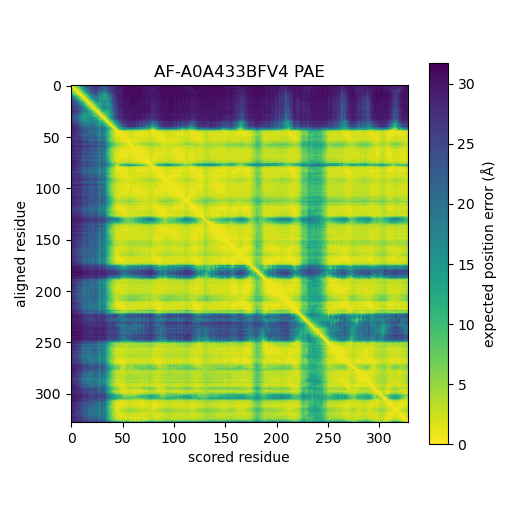G A O 1
ATOM 1575 N N . ARG A 1 198 ? -1.973 -19.367 -5.513 1.00 97.81 198 ARG A N 1
ATOM 1576 C CA . ARG A 1 198 ? -1.724 -19.265 -4.065 1.00 97.81 198 ARG A CA 1
ATOM 1577 C C . ARG A 1 198 ? -2.726 -18.333 -3.386 1.00 97.81 198 ARG A C 1
ATOM 1579 O O . ARG A 1 198 ? -3.236 -18.679 -2.328 1.00 97.81 198 ARG A O 1
ATOM 1586 N N . LEU A 1 199 ? -3.060 -17.200 -4.007 1.00 98.19 199 LEU A N 1
ATOM 1587 C CA . LEU A 1 199 ? -4.081 -16.268 -3.524 1.00 98.19 199 LEU A CA 1
ATOM 1588 C C . LEU A 1 199 ? -5.457 -16.920 -3.455 1.00 98.19 199 LEU A C 1
ATOM 1590 O O . LEU A 1 199 ? -6.139 -16.803 -2.439 1.00 98.19 199 LEU A O 1
ATOM 1594 N N . ASN A 1 200 ? -5.845 -17.645 -4.503 1.00 97.50 200 ASN A N 1
ATOM 1595 C CA . ASN A 1 200 ? -7.119 -18.343 -4.520 1.00 97.50 200 ASN A CA 1
ATOM 1596 C C . ASN A 1 200 ? -7.224 -19.353 -3.368 1.00 97.50 200 ASN A C 1
ATOM 1598 O O . ASN A 1 200 ? -8.206 -19.328 -2.631 1.00 97.50 200 ASN A O 1
ATOM 1602 N N . ALA A 1 201 ? -6.182 -20.166 -3.168 1.00 97.62 201 ALA A N 1
ATOM 1603 C CA . ALA A 1 201 ? -6.114 -21.120 -2.064 1.00 97.62 201 ALA A CA 1
ATOM 1604 C C . ALA A 1 201 ? -6.058 -20.433 -0.686 1.00 97.62 201 ALA A C 1
ATOM 1606 O O . ALA A 1 201 ? -6.676 -20.901 0.269 1.00 97.62 201 ALA A O 1
ATOM 1607 N N . LEU A 1 202 ? -5.340 -19.309 -0.568 1.00 97.75 202 LEU A N 1
ATOM 1608 C CA . LEU A 1 202 ? -5.246 -18.524 0.663 1.00 97.75 202 LEU A CA 1
ATOM 1609 C C . LEU A 1 202 ? -6.623 -18.022 1.104 1.00 97.75 202 LEU A C 1
ATOM 1611 O O . LEU A 1 202 ? -6.981 -18.191 2.267 1.00 97.75 202 LEU A O 1
ATOM 1615 N N . LEU A 1 203 ? -7.393 -17.440 0.184 1.00 96.62 203 LEU A N 1
ATOM 1616 C CA . LEU A 1 203 ? -8.713 -16.872 0.465 1.00 96.62 203 LEU A CA 1
ATOM 1617 C C . LEU A 1 203 ? -9.778 -17.932 0.822 1.00 96.62 203 LEU A C 1
ATOM 1619 O O . LEU A 1 203 ? -10.806 -17.570 1.394 1.00 96.62 203 LEU A O 1
ATOM 1623 N N . ASP A 1 204 ? -9.534 -19.218 0.536 1.00 94.69 204 ASP A N 1
ATOM 1624 C CA . ASP A 1 204 ? -10.400 -20.343 0.931 1.00 94.69 204 ASP A CA 1
ATOM 1625 C C . ASP A 1 204 ? -10.093 -20.885 2.333 1.00 94.69 204 ASP A C 1
ATOM 1627 O O . ASP A 1 204 ? -10.850 -21.703 2.863 1.00 94.69 204 ASP A O 1
ATOM 1631 N N . LYS A 1 205 ? -9.003 -20.434 2.970 1.00 95.06 205 LYS A N 1
ATOM 1632 C CA . LYS A 1 205 ? -8.626 -20.931 4.295 1.00 95.06 205 LYS A CA 1
ATOM 1633 C C . LYS A 1 205 ? -9.721 -20.617 5.328 1.00 95.06 205 LYS A C 1
ATOM 1635 O O . LYS A 1 205 ? -10.101 -19.450 5.468 1.00 95.06 205 LYS A O 1
ATOM 1640 N N . PRO A 1 206 ? -10.155 -21.602 6.142 1.00 91.75 206 PRO A N 1
ATOM 1641 C CA . PRO A 1 206 ? -11.149 -21.388 7.196 1.00 91.75 206 PRO A CA 1
ATOM 1642 C C . PRO A 1 206 ? -10.779 -20.271 8.178 1.00 91.75 206 PRO A C 1
ATOM 1644 O O . PRO A 1 206 ? -11.647 -19.524 8.607 1.00 91.75 206 PRO A O 1
ATOM 1647 N N . ALA A 1 207 ? -9.486 -20.090 8.463 1.00 90.19 207 ALA A N 1
ATOM 1648 C CA . ALA A 1 207 ? -8.983 -19.031 9.343 1.00 90.19 207 ALA A CA 1
ATOM 1649 C C . ALA A 1 207 ? -9.288 -17.601 8.853 1.00 90.19 207 ALA A C 1
ATOM 1651 O O . ALA A 1 207 ? -9.237 -16.660 9.638 1.00 90.19 207 ALA A O 1
ATOM 1652 N N . LEU A 1 208 ? -9.600 -17.421 7.564 1.00 92.81 208 LEU A N 1
ATOM 1653 C CA . LEU A 1 208 ? -10.010 -16.133 7.005 1.00 92.81 208 LEU A CA 1
ATOM 1654 C C . LEU A 1 208 ? -11.534 -15.946 6.998 1.00 92.81 208 LEU A C 1
ATOM 1656 O O . LEU A 1 208 ? -12.024 -14.859 6.674 1.00 92.81 208 LEU A O 1
ATOM 1660 N N . GLN A 1 209 ? -12.314 -16.972 7.337 1.00 88.56 209 GLN A N 1
ATOM 1661 C CA . GLN A 1 209 ? -13.765 -16.843 7.439 1.00 88.56 209 GLN A CA 1
ATOM 1662 C C . GLN A 1 209 ? -14.123 -15.856 8.560 1.00 88.56 209 GLN A C 1
ATOM 1664 O O . GLN A 1 209 ? -13.465 -15.788 9.591 1.00 88.56 209 GLN A O 1
ATOM 1669 N N . GLY A 1 210 ? -15.129 -15.014 8.322 1.00 85.94 210 GLY A N 1
ATOM 1670 C CA . GLY A 1 210 ? -15.546 -13.971 9.268 1.00 85.94 210 GLY A CA 1
ATOM 1671 C C . GLY A 1 210 ? -14.656 -12.718 9.327 1.00 85.94 210 GLY A C 1
ATOM 1672 O O . GLY A 1 210 ? -15.176 -11.648 9.635 1.00 85.94 210 GLY A O 1
ATOM 1673 N N . LEU A 1 211 ? -13.369 -12.796 8.960 1.00 92.88 211 LEU A N 1
ATOM 1674 C CA . LEU A 1 211 ? -12.473 -11.630 8.960 1.00 92.88 211 LEU A CA 1
ATOM 1675 C C . LEU A 1 211 ? -12.826 -10.621 7.859 1.00 92.88 211 LEU A C 1
ATOM 1677 O O . LEU A 1 211 ? -13.227 -11.006 6.750 1.00 92.88 211 LEU A O 1
ATOM 1681 N N . TYR A 1 212 ? -12.606 -9.334 8.156 1.00 94.69 212 TYR A N 1
ATOM 1682 C CA . TYR A 1 212 ? -12.598 -8.274 7.145 1.00 94.69 212 TYR A CA 1
ATOM 1683 C C . TYR A 1 212 ? -11.330 -8.402 6.310 1.00 94.69 212 TYR A C 1
ATOM 1685 O O . TYR A 1 212 ? -10.234 -8.389 6.869 1.00 94.69 212 TYR A O 1
ATOM 1693 N N . LYS A 1 213 ? -11.470 -8.564 4.996 1.00 97.44 213 LYS A N 1
ATOM 1694 C CA . LYS A 1 213 ? -10.334 -8.849 4.113 1.00 97.44 213 LYS A CA 1
ATOM 1695 C C . LYS A 1 213 ? -9.979 -7.627 3.289 1.00 97.44 213 LYS A C 1
ATOM 1697 O O . LYS A 1 213 ? -10.821 -7.108 2.554 1.00 97.44 213 LYS A O 1
ATOM 1702 N N . VAL A 1 214 ? -8.724 -7.218 3.401 1.00 98.44 214 VAL A N 1
ATOM 1703 C CA . VAL A 1 214 ? -8.108 -6.133 2.648 1.00 98.44 214 VAL A CA 1
ATOM 1704 C C . VAL A 1 214 ? -7.067 -6.746 1.723 1.00 98.44 214 VAL A C 1
ATOM 1706 O O . VAL A 1 214 ? -6.173 -7.445 2.191 1.00 98.44 214 VAL A O 1
ATOM 1709 N N . VAL A 1 215 ? -7.178 -6.510 0.422 1.00 98.69 215 VAL A N 1
ATOM 1710 C CA . VAL A 1 215 ? -6.132 -6.868 -0.544 1.00 98.69 215 VAL A CA 1
ATOM 1711 C C . VAL A 1 215 ? -5.368 -5.606 -0.917 1.00 98.69 215 VAL A C 1
ATOM 1713 O O . VAL A 1 215 ? -5.985 -4.583 -1.210 1.00 98.69 215 VAL A O 1
ATOM 1716 N N . CYS A 1 216 ? -4.041 -5.690 -0.908 1.00 98.44 216 CYS A N 1
ATOM 1717 C CA . CYS A 1 216 ? -3.140 -4.585 -1.215 1.00 98.44 216 CYS A CA 1
ATOM 1718 C C . CYS A 1 216 ? -2.214 -4.992 -2.366 1.00 98.44 216 CYS A C 1
ATOM 1720 O O . CYS A 1 216 ? -1.619 -6.066 -2.322 1.00 98.44 216 CYS A O 1
ATOM 1722 N N . LEU A 1 217 ? -2.077 -4.145 -3.378 1.00 97.88 217 LEU A N 1
ATOM 1723 C CA . LEU A 1 217 ? -1.145 -4.308 -4.500 1.00 97.88 217 LEU A CA 1
ATOM 1724 C C . LEU A 1 217 ? -0.678 -2.929 -4.974 1.00 97.88 217 LEU A C 1
ATOM 1726 O O . LEU A 1 217 ? -1.159 -1.936 -4.449 1.00 97.88 217 LEU A O 1
ATOM 1730 N N . HIS A 1 218 ? 0.233 -2.841 -5.940 1.00 95.56 218 HIS A N 1
ATOM 1731 C CA . HIS A 1 218 ? 0.640 -1.544 -6.489 1.00 95.56 218 HIS A CA 1
ATOM 1732 C C . HIS A 1 218 ? -0.130 -1.200 -7.769 1.00 95.56 218 HIS A C 1
ATOM 1734 O O . HIS A 1 218 ? -0.847 -0.203 -7.814 1.00 95.56 218 HIS A O 1
ATOM 1740 N N . HIS A 1 219 ? -0.060 -2.059 -8.788 1.00 91.19 219 HIS A N 1
ATOM 1741 C CA . HIS A 1 219 ? -0.666 -1.773 -10.087 1.00 91.19 219 HIS A CA 1
ATOM 1742 C C . HIS A 1 219 ? -2.194 -1.882 -10.055 1.00 91.19 219 HIS A C 1
ATOM 1744 O O . HIS A 1 219 ? -2.780 -2.845 -9.557 1.00 91.19 219 HIS A O 1
ATOM 1750 N N . HIS A 1 220 ? -2.847 -0.886 -10.645 1.00 87.50 220 HIS A N 1
ATOM 1751 C CA . HIS A 1 220 ? -4.297 -0.748 -10.654 1.00 87.50 220 HIS A CA 1
ATOM 1752 C C . HIS A 1 220 ? -5.024 -1.861 -11.456 1.00 87.50 220 HIS A C 1
ATOM 1754 O O . HIS A 1 220 ? -4.654 -2.130 -12.607 1.00 87.50 220 HIS A O 1
ATOM 1760 N N . PRO A 1 221 ? -6.113 -2.454 -10.914 1.00 87.81 221 PRO A N 1
ATOM 1761 C CA . PRO A 1 221 ? -6.823 -3.566 -11.554 1.00 87.81 221 PRO A CA 1
ATOM 1762 C C . PRO A 1 221 ? -8.062 -3.181 -12.386 1.00 87.81 221 PRO A C 1
ATOM 1764 O O . PRO A 1 221 ? -8.615 -4.041 -13.081 1.00 87.81 221 PRO A O 1
ATOM 1767 N N . PHE A 1 222 ? -8.542 -1.935 -12.367 1.00 84.12 222 PHE A N 1
ATOM 1768 C CA . PHE A 1 222 ? -9.749 -1.567 -13.122 1.00 84.12 222 PHE A CA 1
ATOM 1769 C C . PHE A 1 222 ? -9.432 -1.038 -14.527 1.00 84.12 222 PHE A C 1
ATOM 1771 O O . PHE A 1 222 ? -8.286 -0.841 -14.925 1.00 84.12 222 PHE A O 1
ATOM 1778 N N . ILE A 1 223 ? -10.474 -0.852 -15.324 1.00 69.00 223 ILE A N 1
ATOM 1779 C CA . ILE A 1 223 ? -10.435 0.036 -16.483 1.00 69.00 223 ILE A CA 1
ATOM 1780 C C . ILE A 1 223 ? -11.160 1.290 -16.013 1.00 69.00 223 ILE A C 1
ATOM 1782 O O . ILE A 1 223 ? -12.287 1.174 -15.526 1.00 69.00 223 ILE A O 1
ATOM 1786 N N . ASP A 1 224 ? -10.527 2.457 -16.116 1.00 59.09 224 ASP A N 1
ATOM 1787 C CA . ASP A 1 224 ? -11.163 3.715 -15.718 1.00 59.09 224 ASP A CA 1
ATOM 1788 C C . ASP A 1 224 ? -12.364 3.962 -16.637 1.00 59.09 224 ASP A C 1
ATOM 1790 O O . ASP A 1 224 ? -12.211 4.347 -17.794 1.00 59.09 224 ASP A O 1
ATOM 1794 N N . GLY A 1 225 ? -13.569 3.685 -16.140 1.00 49.53 225 GLY A N 1
ATOM 1795 C CA . GLY A 1 225 ? -14.809 4.050 -16.812 1.00 49.53 225 GLY A CA 1
ATOM 1796 C C . GLY A 1 225 ? -15.190 5.504 -16.525 1.00 49.53 225 GLY A C 1
ATOM 1797 O O . GLY A 1 225 ? -14.644 6.141 -15.626 1.00 49.53 225 GLY A O 1
ATOM 1798 N N . TYR A 1 226 ? -16.207 6.015 -17.225 1.00 45.94 226 TYR A N 1
ATOM 1799 C CA . TYR A 1 226 ? -16.795 7.350 -16.995 1.00 45.94 226 TYR A CA 1
ATOM 1800 C C . TYR A 1 226 ? -17.292 7.599 -15.552 1.00 45.94 226 TYR A C 1
ATOM 1802 O O . TYR A 1 226 ? -17.647 8.723 -15.207 1.00 45.94 226 TYR A O 1
ATOM 1810 N N . SER A 1 227 ? -17.366 6.560 -14.717 1.00 47.62 227 SER A N 1
ATOM 1811 C CA . SER A 1 227 ? -17.931 6.593 -13.365 1.00 47.62 227 SER A CA 1
ATOM 1812 C C . SER A 1 227 ? -16.897 6.771 -12.248 1.00 47.62 227 SER A C 1
ATOM 1814 O O . SER A 1 227 ? -17.301 7.012 -11.109 1.00 47.62 227 SER A O 1
ATOM 1816 N N . VAL A 1 228 ? -15.598 6.711 -12.563 1.00 51.06 228 VAL A N 1
ATOM 1817 C CA . VAL A 1 228 ? -14.532 6.938 -11.582 1.00 51.06 228 VAL A CA 1
ATOM 1818 C C . VAL A 1 228 ? -14.483 8.426 -11.243 1.00 51.06 228 VAL A C 1
ATOM 1820 O O . VAL A 1 228 ? -14.213 9.268 -12.104 1.00 51.06 228 VAL A O 1
ATOM 1823 N N . ARG A 1 229 ? -14.761 8.770 -9.984 1.00 49.69 229 ARG A N 1
ATOM 1824 C CA . ARG A 1 229 ? -14.709 10.159 -9.519 1.00 49.69 229 ARG A CA 1
ATOM 1825 C C . ARG A 1 229 ? -13.309 10.459 -8.978 1.00 49.69 229 ARG A C 1
ATOM 1827 O O . ARG A 1 229 ? -12.817 9.690 -8.152 1.00 49.69 229 ARG A O 1
ATOM 1834 N N . PRO A 1 230 ? -12.657 11.557 -9.404 1.00 50.97 230 PRO A N 1
ATOM 1835 C CA . PRO A 1 230 ? -11.511 12.062 -8.666 1.00 50.97 230 PRO A CA 1
ATOM 1836 C C . PRO A 1 230 ? -11.951 12.454 -7.259 1.00 50.97 230 PRO A C 1
ATOM 1838 O O . PRO A 1 230 ? -13.033 13.025 -7.091 1.00 50.97 230 PRO A O 1
ATOM 1841 N N . ASP A 1 231 ? -11.114 12.162 -6.262 1.00 47.28 231 ASP A N 1
ATOM 1842 C CA . ASP A 1 231 ? -11.310 12.696 -4.920 1.00 47.28 231 ASP A CA 1
ATOM 1843 C C . ASP A 1 231 ? -11.287 14.227 -5.021 1.00 47.28 231 ASP A C 1
ATOM 1845 O O . ASP A 1 231 ? -10.278 14.845 -5.353 1.00 47.28 231 ASP A O 1
ATOM 1849 N N . VAL A 1 232 ? -12.476 14.800 -4.858 1.00 42.06 232 VAL A N 1
ATOM 1850 C CA . VAL A 1 232 ? -12.905 16.176 -5.146 1.00 42.06 232 VAL A CA 1
ATOM 1851 C C . VAL A 1 232 ? -11.828 17.239 -4.903 1.00 42.06 232 VAL A C 1
ATOM 1853 O O . VAL A 1 232 ? -11.228 17.211 -3.841 1.00 42.06 232 VAL A O 1
ATOM 1856 N N . ALA A 1 233 ? -11.720 18.237 -5.799 1.00 45.22 233 ALA A N 1
ATOM 1857 C CA . ALA A 1 233 ? -11.048 19.548 -5.648 1.00 45.22 233 ALA A CA 1
ATOM 1858 C C . ALA A 1 233 ? -9.541 19.668 -5.987 1.00 45.22 233 ALA A C 1
ATOM 1860 O O . ALA A 1 233 ? -8.766 20.081 -5.126 1.00 45.22 233 ALA A O 1
ATOM 1861 N N . ASP A 1 234 ? -9.163 19.400 -7.245 1.00 45.38 234 ASP A N 1
ATOM 1862 C CA . ASP A 1 234 ? -7.914 19.900 -7.856 1.00 45.38 234 ASP A CA 1
ATOM 1863 C C . ASP A 1 234 ? -8.232 20.989 -8.898 1.00 45.38 234 ASP A C 1
ATOM 1865 O O . ASP A 1 234 ? -9.119 20.808 -9.739 1.00 45.38 234 ASP A O 1
ATOM 1869 N N . ARG A 1 235 ? -7.475 22.096 -8.900 1.00 47.16 235 ARG A N 1
ATOM 1870 C CA . ARG A 1 235 ? -7.647 23.232 -9.836 1.00 47.16 235 ARG A CA 1
ATOM 1871 C C . ARG A 1 235 ? -7.365 22.895 -11.311 1.00 47.16 235 ARG A C 1
ATOM 1873 O O . ARG A 1 235 ? -7.851 23.597 -12.192 1.00 47.16 235 ARG A O 1
ATOM 1880 N N . HIS A 1 236 ? -6.656 21.799 -11.596 1.00 50.84 236 HIS A N 1
ATOM 1881 C CA . HIS A 1 236 ? -6.278 21.363 -12.954 1.00 50.84 236 HIS A CA 1
ATOM 1882 C C . HIS A 1 236 ? -7.139 20.209 -13.511 1.00 50.84 236 HIS A C 1
ATOM 1884 O O . HIS A 1 236 ? -6.681 19.405 -14.325 1.00 50.84 236 HIS A O 1
ATOM 1890 N N . PHE A 1 237 ? -8.403 20.121 -13.088 1.00 50.53 237 PHE A N 1
ATOM 1891 C CA . PHE A 1 237 ? -9.363 19.080 -13.484 1.00 50.53 237 PHE A CA 1
ATOM 1892 C C . PHE A 1 237 ? -9.439 18.823 -15.004 1.00 50.53 237 PHE A C 1
ATOM 1894 O O . PHE A 1 237 ? -9.412 17.670 -15.438 1.00 50.53 237 PHE A O 1
ATOM 1901 N N . LEU A 1 238 ? -9.466 19.884 -15.817 1.00 48.53 238 LEU A N 1
ATOM 1902 C CA . LEU A 1 238 ? -9.593 19.798 -17.279 1.00 48.53 238 LEU A CA 1
ATOM 1903 C C . LEU A 1 238 ? -8.402 19.086 -17.952 1.00 48.53 238 LEU A C 1
ATOM 1905 O O . LEU A 1 238 ? -8.606 18.289 -18.865 1.00 48.53 238 LEU A O 1
ATOM 1909 N N . ASN A 1 239 ? -7.175 19.266 -17.449 1.00 50.06 239 ASN A N 1
ATOM 1910 C CA . ASN A 1 239 ? -5.982 18.595 -17.989 1.00 50.06 239 ASN A CA 1
ATOM 1911 C C . ASN A 1 239 ? -5.936 17.093 -17.650 1.00 50.06 239 ASN A C 1
ATOM 1913 O O . ASN A 1 239 ? -5.343 16.297 -18.379 1.00 50.06 239 ASN A O 1
ATOM 1917 N N . LYS A 1 240 ? -6.594 16.662 -16.565 1.00 49.69 240 LYS A N 1
ATOM 1918 C CA . LYS A 1 240 ? -6.709 15.233 -16.222 1.00 49.69 240 LYS A CA 1
ATOM 1919 C C . LYS A 1 240 ? -7.722 14.495 -17.111 1.00 49.69 240 LYS A C 1
ATOM 1921 O O . LYS A 1 240 ? -7.609 13.271 -17.239 1.00 49.69 240 LYS A O 1
ATOM 1926 N N . ILE A 1 241 ? -8.667 15.215 -17.731 1.00 49.94 241 ILE A N 1
ATOM 1927 C CA . ILE A 1 241 ? -9.632 14.686 -18.716 1.00 49.94 241 ILE A CA 1
ATOM 1928 C C . ILE A 1 241 ? -8.978 14.477 -20.091 1.00 49.94 241 ILE A C 1
ATOM 1930 O O . ILE A 1 241 ? -9.351 13.559 -20.808 1.00 49.94 241 ILE A O 1
ATOM 1934 N N . THR A 1 242 ? -7.976 15.263 -20.484 1.00 44.53 242 THR A N 1
ATOM 1935 C CA . THR A 1 242 ? -7.311 15.070 -21.789 1.00 44.53 242 THR A CA 1
ATOM 1936 C C . THR A 1 242 ? -6.299 13.917 -21.770 1.00 44.53 242 THR A C 1
ATOM 1938 O O . THR A 1 242 ? -6.208 13.171 -22.743 1.00 44.53 242 THR A O 1
ATOM 1941 N N . LYS A 1 243 ? -5.639 13.649 -20.629 1.00 48.31 243 LYS A N 1
ATOM 1942 C CA . LYS A 1 243 ? -4.807 12.438 -20.396 1.00 48.31 243 LYS A CA 1
ATOM 1943 C C . LYS A 1 243 ? -5.619 11.122 -20.322 1.00 48.31 243 LYS A C 1
ATOM 1945 O O . LYS A 1 243 ? -5.061 10.056 -20.074 1.00 48.31 243 LYS A O 1
ATOM 1950 N N . TRP A 1 244 ? -6.939 11.171 -20.516 1.00 47.59 244 TRP A N 1
ATOM 1951 C CA . TRP A 1 244 ? -7.875 10.054 -20.331 1.00 47.59 244 TRP A CA 1
ATOM 1952 C C . TRP A 1 244 ? -7.696 8.918 -21.351 1.00 47.59 244 TRP A C 1
ATOM 1954 O O . TRP A 1 244 ? -7.850 7.752 -20.996 1.00 47.59 244 TRP A O 1
ATOM 1964 N N . TYR A 1 245 ? -7.247 9.229 -22.572 1.00 41.88 245 TYR A N 1
ATOM 1965 C CA . TYR A 1 245 ? -7.059 8.245 -23.647 1.00 41.88 245 TYR A CA 1
ATOM 1966 C C . TYR A 1 245 ? -5.881 7.267 -23.433 1.00 41.88 245 TYR A C 1
ATOM 1968 O O . TYR A 1 245 ? -5.879 6.189 -24.018 1.00 41.88 245 TYR A O 1
ATOM 1976 N N . GLY A 1 246 ? -4.915 7.576 -22.554 1.00 47.41 246 GLY A N 1
ATOM 1977 C CA . GLY A 1 246 ? -3.783 6.687 -22.228 1.00 47.41 246 GLY A CA 1
ATOM 1978 C C . GLY A 1 246 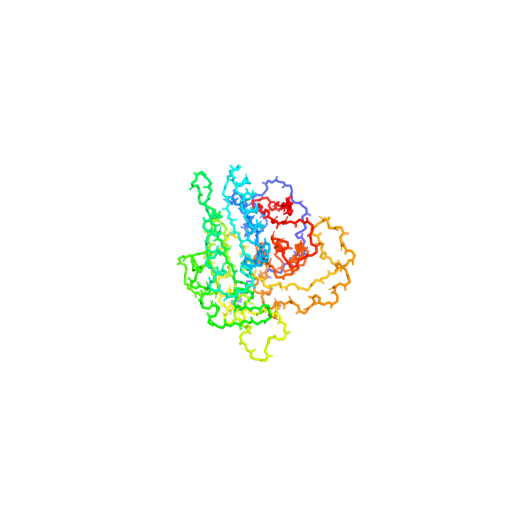? -4.017 5.748 -21.033 1.00 47.41 246 GLY A C 1
ATOM 1979 O O . GLY A 1 246 ? -3.191 4.884 -20.749 1.00 47.41 246 GLY A O 1
ATOM 1980 N N . ARG A 1 247 ? -5.144 5.887 -20.318 1.00 52.94 247 ARG A N 1
ATOM 1981 C CA . ARG A 1 247 ? -5.387 5.236 -19.014 1.00 52.94 247 ARG A CA 1
ATOM 1982 C C . ARG A 1 247 ? -5.598 3.723 -19.085 1.00 52.94 247 ARG A C 1
ATOM 1984 O O . ARG A 1 247 ? -5.464 3.043 -18.072 1.00 52.94 247 ARG A O 1
ATOM 1991 N N . GLY A 1 248 ? -5.916 3.164 -20.250 1.00 51.00 248 GLY A N 1
ATOM 1992 C CA . GLY A 1 248 ? -5.988 1.708 -20.430 1.00 51.00 248 GLY A CA 1
ATOM 1993 C C . GLY A 1 248 ? -4.615 1.025 -20.380 1.00 51.00 248 GLY A C 1
ATOM 1994 O O . GLY A 1 248 ? -4.521 -0.125 -19.966 1.00 51.00 248 GLY A O 1
ATOM 1995 N N . LEU A 1 249 ? -3.550 1.756 -20.729 1.00 51.12 249 LEU A N 1
ATOM 1996 C CA . LEU A 1 249 ? -2.201 1.223 -20.952 1.00 51.12 249 LEU A CA 1
ATOM 1997 C C . LEU A 1 249 ? -1.366 1.062 -19.673 1.00 51.12 249 LEU A C 1
ATOM 1999 O O . LEU A 1 249 ? -0.204 0.701 -19.765 1.00 51.12 249 LEU A O 1
ATOM 2003 N N . LEU A 1 250 ? -1.922 1.331 -18.493 1.00 64.75 250 LEU A N 1
ATOM 2004 C CA . LEU A 1 250 ? -1.254 1.164 -17.189 1.00 64.75 250 LEU A CA 1
ATOM 2005 C C . LEU A 1 250 ? -2.127 0.329 -16.244 1.00 64.75 250 LEU A C 1
ATOM 2007 O O . LEU A 1 250 ? -2.278 0.622 -15.057 1.00 64.75 250 LEU A O 1
ATOM 2011 N N . ARG A 1 251 ? -2.884 -0.612 -16.809 1.00 79.44 251 ARG A N 1
ATOM 2012 C CA . ARG A 1 251 ? -3.691 -1.573 -16.054 1.00 79.44 251 ARG A CA 1
ATOM 2013 C C . ARG A 1 251 ? -2.868 -2.840 -15.853 1.00 79.44 251 ARG A C 1
ATOM 2015 O O . ARG A 1 251 ? -2.156 -3.252 -16.763 1.00 79.44 251 ARG A O 1
ATOM 2022 N N . LEU A 1 252 ? -3.012 -3.461 -14.686 1.00 83.19 252 LEU A N 1
ATOM 2023 C CA . LEU A 1 252 ? -2.467 -4.787 -14.405 1.00 83.19 252 LEU A CA 1
ATOM 2024 C C . LEU A 1 252 ? -2.897 -5.792 -15.501 1.00 83.19 252 LEU A C 1
ATOM 2026 O O . LEU A 1 252 ? -4.092 -5.919 -15.787 1.00 83.19 252 LEU A O 1
ATOM 2030 N N . LYS A 1 253 ? -1.941 -6.511 -16.101 1.00 83.38 253 LYS A N 1
ATOM 2031 C CA . LYS A 1 253 ? -2.157 -7.395 -17.267 1.00 83.38 253 LYS A CA 1
ATOM 2032 C C . LYS A 1 253 ? -3.170 -8.503 -16.988 1.00 83.38 253 LYS A C 1
ATOM 2034 O O . LYS A 1 253 ? -4.058 -8.763 -17.795 1.00 83.38 253 LYS A O 1
ATOM 2039 N N . ASP A 1 254 ? -3.067 -9.135 -15.824 1.00 86.62 254 ASP A N 1
ATOM 2040 C CA . ASP A 1 254 ? -3.927 -10.234 -15.382 1.00 86.62 254 ASP A CA 1
ATOM 2041 C C . ASP A 1 254 ? -5.038 -9.778 -14.420 1.00 86.62 254 ASP A C 1
ATOM 2043 O O . ASP A 1 254 ? -5.595 -10.582 -13.665 1.00 86.62 254 ASP A O 1
ATOM 2047 N N . ALA A 1 255 ? -5.423 -8.497 -14.495 1.00 88.31 255 ALA A N 1
ATOM 2048 C CA . ALA A 1 255 ? -6.475 -7.905 -13.677 1.00 88.31 255 ALA A CA 1
ATOM 2049 C C . ALA A 1 255 ? -7.791 -8.683 -13.706 1.00 88.31 255 ALA A C 1
ATOM 2051 O O . ALA A 1 255 ? -8.396 -8.879 -12.659 1.00 88.31 255 ALA A O 1
ATOM 2052 N N . ASP A 1 256 ? -8.242 -9.155 -14.868 1.00 87.31 256 ASP A N 1
ATOM 2053 C CA . ASP A 1 256 ? -9.503 -9.899 -14.935 1.00 87.31 256 ASP A CA 1
ATOM 2054 C C . ASP A 1 256 ? -9.422 -11.198 -14.127 1.00 87.31 256 ASP A C 1
ATOM 2056 O O . ASP A 1 256 ? -10.349 -11.524 -13.385 1.00 87.31 256 ASP A O 1
ATOM 2060 N N . SER A 1 257 ? -8.282 -11.894 -14.181 1.00 89.56 257 SER A N 1
ATOM 2061 C CA . SER A 1 257 ? -8.051 -13.099 -13.379 1.00 89.56 257 SER A CA 1
ATOM 2062 C C . SER A 1 257 ? -8.020 -12.778 -11.886 1.00 89.56 257 SER A C 1
ATOM 2064 O O . SER A 1 257 ? -8.672 -13.470 -11.102 1.00 89.56 257 SER A O 1
ATOM 2066 N N . LEU A 1 258 ? -7.333 -11.699 -11.490 1.00 94.75 258 LEU A N 1
ATOM 2067 C CA . LEU A 1 258 ? -7.349 -11.209 -10.110 1.00 94.75 258 LEU A CA 1
ATOM 2068 C C . LEU A 1 258 ? -8.783 -10.940 -9.645 1.00 94.75 258 LEU A C 1
ATOM 2070 O O . LEU A 1 258 ? -9.212 -11.476 -8.626 1.00 94.75 258 LEU A O 1
ATOM 2074 N N . MET A 1 259 ? -9.547 -10.156 -10.403 1.00 94.69 259 MET A N 1
ATOM 2075 C CA . MET A 1 259 ? -10.898 -9.760 -10.016 1.00 94.69 259 MET A CA 1
ATOM 2076 C C . MET A 1 259 ? -11.848 -10.956 -9.896 1.00 94.69 259 MET A C 1
ATOM 2078 O O . MET A 1 259 ? -12.729 -10.939 -9.037 1.00 94.69 259 MET A O 1
ATOM 2082 N N . GLN A 1 260 ? -11.660 -12.019 -10.687 1.00 91.88 260 GLN A N 1
ATOM 2083 C CA . GLN A 1 260 ? -12.402 -13.270 -10.495 1.00 91.88 260 GLN A CA 1
ATOM 2084 C C . GLN A 1 260 ? -12.007 -13.994 -9.204 1.00 91.88 260 GLN A C 1
ATOM 2086 O O . GLN A 1 260 ? -12.886 -14.484 -8.500 1.00 91.88 260 GLN A O 1
ATOM 2091 N N . VAL A 1 261 ? -10.717 -14.022 -8.851 1.00 95.19 261 VAL A N 1
ATOM 2092 C CA . VAL A 1 261 ? -10.249 -14.610 -7.582 1.00 95.19 261 VAL A CA 1
ATOM 2093 C C . VAL A 1 261 ? -10.797 -13.846 -6.369 1.00 95.19 261 VAL A C 1
ATOM 2095 O O . VAL A 1 261 ? -11.147 -14.473 -5.365 1.00 95.19 261 VAL A O 1
ATOM 2098 N N . LEU A 1 262 ? -10.900 -12.513 -6.451 1.00 96.81 262 LEU A N 1
ATOM 2099 C CA . LEU A 1 262 ? -11.367 -11.659 -5.348 1.00 96.81 262 LEU A CA 1
ATOM 2100 C C . LEU A 1 262 ? -12.896 -11.596 -5.199 1.00 96.81 262 LEU A C 1
ATOM 2102 O O . LEU A 1 262 ? -13.385 -11.177 -4.143 1.00 96.81 262 LEU A O 1
ATOM 2106 N N . ARG A 1 263 ? -13.641 -11.972 -6.246 1.00 94.31 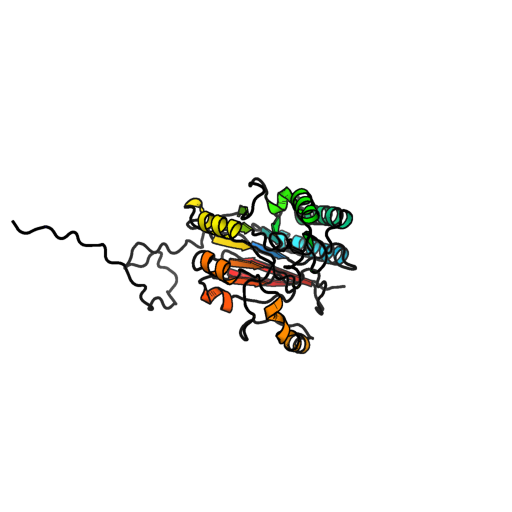263 ARG A N 1
ATOM 2107 C CA . ARG A 1 263 ? -15.092 -11.778 -6.361 1.00 94.31 263 ARG A CA 1
ATOM 2108 C C . ARG A 1 263 ? -15.839 -12.293 -5.129 1.00 94.31 263 ARG A C 1
ATOM 2110 O O . ARG A 1 263 ? -15.660 -13.442 -4.739 1.00 94.31 263 ARG A O 1
ATOM 2117 N N . ASP A 1 264 ? -16.663 -11.434 -4.524 1.00 94.75 264 ASP A N 1
ATOM 2118 C CA . ASP A 1 264 ? -17.481 -11.696 -3.320 1.00 94.75 264 ASP A CA 1
ATOM 2119 C C . ASP A 1 264 ? -16.705 -12.169 -2.067 1.00 94.75 264 ASP A C 1
ATOM 2121 O O . ASP A 1 264 ? -17.297 -12.520 -1.040 1.00 94.75 264 ASP A O 1
ATOM 2125 N N . ARG A 1 265 ? -15.368 -12.179 -2.120 1.00 95.19 265 ARG A N 1
ATOM 2126 C CA . ARG A 1 265 ? -14.501 -12.708 -1.057 1.00 95.19 265 ARG A CA 1
ATOM 2127 C C . ARG A 1 265 ? -13.796 -11.603 -0.291 1.00 95.19 265 ARG A C 1
ATOM 2129 O O . ARG A 1 265 ? -13.525 -11.801 0.889 1.00 95.19 265 ARG A O 1
ATOM 2136 N N . VAL A 1 266 ? -13.544 -10.456 -0.917 1.00 96.06 266 VAL A N 1
ATOM 2137 C CA . VAL A 1 266 ? -12.762 -9.339 -0.360 1.00 96.06 266 VAL A CA 1
ATOM 2138 C C . VAL A 1 266 ? -13.650 -8.149 -0.022 1.00 96.06 266 VAL A C 1
ATOM 2140 O O . VAL A 1 266 ? -14.600 -7.845 -0.738 1.00 96.06 266 VAL A O 1
ATOM 2143 N N . ASP A 1 267 ? -13.336 -7.453 1.069 1.00 96.31 267 ASP A N 1
ATOM 2144 C CA . ASP A 1 267 ? -14.111 -6.299 1.510 1.00 96.31 267 ASP A CA 1
ATOM 2145 C C . ASP A 1 267 ? -13.526 -4.955 1.038 1.00 96.31 267 ASP A C 1
ATOM 2147 O O . ASP A 1 267 ? -14.289 -4.026 0.762 1.00 96.31 267 ASP A O 1
ATOM 2151 N N . LEU A 1 268 ? -12.195 -4.846 0.954 1.00 97.69 268 LEU A N 1
ATOM 2152 C CA . LEU A 1 268 ? -11.472 -3.629 0.575 1.00 97.69 268 LEU A CA 1
ATOM 2153 C C . LEU A 1 268 ? -10.272 -3.948 -0.331 1.00 97.69 268 LEU A C 1
ATOM 2155 O O . LEU A 1 268 ? -9.509 -4.868 -0.045 1.00 97.69 268 LEU A O 1
ATOM 2159 N N . LEU A 1 269 ? -10.087 -3.164 -1.392 1.00 98.00 269 LEU A N 1
ATOM 2160 C CA . LEU A 1 269 ? -8.955 -3.257 -2.316 1.00 98.00 269 LEU A CA 1
ATOM 2161 C C . LEU A 1 269 ? -8.164 -1.940 -2.332 1.00 98.00 269 LEU A C 1
ATOM 2163 O O . LEU A 1 269 ? -8.721 -0.890 -2.640 1.00 98.00 269 LEU A O 1
ATOM 2167 N N . LEU A 1 270 ? -6.877 -1.986 -2.002 1.00 98.12 270 LEU A N 1
ATOM 2168 C CA . LEU A 1 270 ? -5.993 -0.818 -1.954 1.00 98.12 270 LEU A CA 1
ATOM 2169 C C . LEU A 1 270 ? -4.880 -0.966 -2.990 1.00 98.12 270 LEU A C 1
ATOM 2171 O O . LEU A 1 270 ? -4.233 -2.011 -3.048 1.00 98.12 270 LEU A O 1
ATOM 2175 N N . PHE A 1 271 ? -4.663 0.066 -3.800 1.00 96.12 271 PHE A N 1
ATOM 2176 C CA . PHE A 1 271 ? -3.630 0.081 -4.841 1.00 96.12 271 PHE A CA 1
ATOM 2177 C C . PHE A 1 271 ? -3.085 1.488 -5.091 1.00 96.12 271 PHE A C 1
ATOM 2179 O O . PHE A 1 271 ? -3.574 2.425 -4.471 1.00 96.12 271 PHE A O 1
ATOM 2186 N N . GLY A 1 272 ? -2.079 1.634 -5.957 1.00 90.75 272 GLY A N 1
ATOM 2187 C CA . GLY A 1 272 ? -1.405 2.900 -6.278 1.00 90.75 272 GLY A CA 1
ATOM 2188 C C . GLY A 1 272 ? -1.144 3.076 -7.777 1.00 90.75 272 GLY A C 1
ATOM 2189 O O . GLY A 1 272 ? -2.038 2.834 -8.599 1.00 90.75 272 GLY A O 1
ATOM 2190 N N . HIS A 1 273 ? 0.083 3.480 -8.128 1.00 87.81 273 HIS A N 1
ATOM 2191 C CA . HIS A 1 273 ? 0.664 3.540 -9.481 1.00 87.81 273 HIS A CA 1
ATOM 2192 C C . HIS A 1 273 ? 0.173 4.688 -10.378 1.00 87.81 273 HIS A C 1
ATOM 2194 O O . HIS A 1 273 ? 0.938 5.278 -11.135 1.00 87.81 273 HIS A O 1
ATOM 2200 N N . ARG A 1 274 ? -1.117 5.044 -10.328 1.00 80.12 274 ARG A N 1
ATOM 2201 C CA . ARG A 1 274 ? -1.679 6.088 -11.216 1.00 80.12 274 ARG A CA 1
ATOM 2202 C C . ARG A 1 274 ? -1.569 7.505 -10.670 1.00 80.12 274 ARG A C 1
ATOM 2204 O O . ARG A 1 274 ? -1.841 8.463 -11.390 1.00 80.12 274 ARG A O 1
ATOM 2211 N N . HIS A 1 275 ? -1.215 7.630 -9.395 1.00 79.75 275 HIS A N 1
ATOM 2212 C CA . HIS A 1 275 ? -1.055 8.883 -8.667 1.00 79.75 275 HIS A CA 1
ATOM 2213 C C . HIS A 1 275 ? -2.313 9.785 -8.620 1.00 79.75 275 HIS A C 1
ATOM 2215 O O . HIS A 1 275 ? -2.240 10.946 -8.207 1.00 79.75 275 HIS A O 1
ATOM 2221 N N . TYR A 1 276 ? -3.492 9.291 -9.009 1.00 77.44 276 TYR A N 1
ATOM 2222 C CA . TYR A 1 276 ? -4.671 10.139 -9.194 1.00 77.44 276 TYR A CA 1
ATOM 2223 C C . TYR A 1 276 ? -5.560 10.240 -7.970 1.00 77.44 276 TYR A C 1
ATOM 2225 O O . TYR A 1 276 ? -6.329 11.203 -7.885 1.00 77.44 276 TYR A O 1
ATOM 2233 N N . GLY A 1 277 ? -5.442 9.323 -7.013 1.00 79.94 277 GLY A N 1
ATOM 2234 C CA . GLY A 1 277 ? -6.264 9.381 -5.815 1.00 79.94 277 GLY A CA 1
ATOM 2235 C C . GLY A 1 277 ? -7.735 9.161 -6.144 1.00 79.94 277 GLY A C 1
ATOM 2236 O O . GLY A 1 277 ? -8.584 9.911 -5.675 1.00 79.94 277 GLY A O 1
ATOM 2237 N N . LEU A 1 278 ? -8.038 8.186 -6.995 1.00 84.50 278 LEU A N 1
ATOM 2238 C CA . LEU A 1 278 ? -9.402 7.918 -7.437 1.00 84.50 278 LEU A CA 1
ATOM 2239 C C . LEU A 1 278 ? -10.158 6.977 -6.492 1.00 84.50 278 LEU A C 1
ATOM 2241 O O . LEU A 1 278 ? -9.597 6.044 -5.906 1.00 84.50 278 LEU A O 1
ATOM 2245 N N . ASP A 1 279 ? -11.465 7.207 -6.406 1.00 88.69 279 ASP A N 1
ATOM 2246 C CA . ASP A 1 279 ? -12.417 6.322 -5.748 1.00 88.69 279 ASP A CA 1
ATOM 2247 C C . ASP A 1 279 ? -13.008 5.339 -6.766 1.00 88.69 279 ASP A C 1
ATOM 2249 O O . ASP A 1 279 ? -13.758 5.732 -7.663 1.00 88.69 279 ASP A O 1
ATOM 2253 N N . HIS A 1 280 ? -12.680 4.056 -6.601 1.00 89.44 280 HIS A N 1
ATOM 2254 C CA . HIS A 1 280 ? -13.104 2.964 -7.481 1.00 89.44 280 HIS A CA 1
ATOM 2255 C C . HIS A 1 280 ? -14.194 2.085 -6.852 1.00 89.44 280 HIS A C 1
ATOM 2257 O O . HIS A 1 280 ? -14.385 0.928 -7.244 1.00 89.44 280 HIS A O 1
ATOM 2263 N N . ARG A 1 281 ? -14.926 2.589 -5.845 1.00 89.81 281 ARG A N 1
ATOM 2264 C CA . ARG A 1 281 ? -16.003 1.829 -5.186 1.00 89.81 281 ARG A CA 1
ATOM 2265 C C . ARG A 1 281 ? -17.040 1.312 -6.180 1.00 89.81 281 ARG A C 1
ATOM 2267 O O . ARG A 1 281 ? -17.486 0.174 -6.052 1.00 89.81 281 ARG A O 1
ATOM 2274 N N . PHE A 1 282 ? -17.419 2.121 -7.166 1.00 86.94 282 PHE A N 1
ATOM 2275 C CA . PHE A 1 282 ? -18.448 1.748 -8.135 1.00 86.94 282 PHE A CA 1
ATOM 2276 C C . PHE A 1 282 ? -18.004 0.591 -9.042 1.00 86.94 282 PHE A C 1
ATOM 2278 O O . PHE A 1 282 ? -18.771 -0.337 -9.301 1.00 86.94 282 PHE A O 1
ATOM 2285 N N . GLU A 1 283 ? -16.752 0.609 -9.489 1.00 88.06 283 GLU A N 1
ATOM 2286 C CA . GLU A 1 283 ? -16.137 -0.442 -10.295 1.00 88.06 283 GLU A CA 1
ATOM 2287 C C . GLU A 1 283 ? -15.977 -1.728 -9.477 1.00 88.06 283 GLU A C 1
ATOM 2289 O O . GLU A 1 283 ? -16.321 -2.813 -9.950 1.00 88.06 283 GLU A O 1
ATOM 2294 N N . ALA A 1 284 ? -15.522 -1.607 -8.228 1.00 90.62 284 ALA A N 1
ATOM 2295 C CA . ALA A 1 284 ? -15.291 -2.724 -7.316 1.00 90.62 284 ALA A CA 1
ATOM 2296 C C . ALA A 1 284 ? -16.579 -3.466 -6.930 1.00 90.62 284 ALA A C 1
ATOM 2298 O O . ALA A 1 284 ? -16.602 -4.700 -6.886 1.00 90.62 284 ALA A O 1
ATOM 2299 N N . GLN A 1 285 ? -17.680 -2.737 -6.734 1.00 91.88 285 GLN A N 1
ATOM 2300 C CA . GLN A 1 285 ? -18.977 -3.317 -6.373 1.00 91.88 285 GLN A CA 1
ATOM 2301 C C . GLN A 1 285 ? -19.533 -4.268 -7.441 1.00 91.88 285 GLN A C 1
ATOM 2303 O O . GLN A 1 285 ? -20.265 -5.198 -7.102 1.00 91.88 285 GLN A O 1
ATOM 2308 N N . ARG A 1 286 ? -19.132 -4.125 -8.714 1.00 90.69 286 ARG A N 1
ATOM 2309 C CA . ARG A 1 286 ? -19.484 -5.072 -9.796 1.00 90.69 286 ARG A CA 1
ATOM 2310 C C . ARG A 1 286 ? -18.909 -6.477 -9.578 1.00 90.69 286 ARG A C 1
ATOM 2312 O O . ARG A 1 286 ? -19.386 -7.441 -10.176 1.00 90.69 286 ARG A O 1
ATOM 2319 N N . TYR A 1 287 ? -17.896 -6.587 -8.724 1.00 91.38 287 TYR A N 1
ATOM 2320 C CA . TYR A 1 287 ? -17.246 -7.832 -8.321 1.00 91.38 287 TYR A CA 1
ATOM 2321 C C . TYR A 1 287 ? -17.593 -8.228 -6.878 1.00 91.38 287 TYR A C 1
ATOM 2323 O O . TYR A 1 287 ? -16.969 -9.129 -6.327 1.00 91.38 287 TYR A O 1
ATOM 2331 N N . GLY A 1 288 ? -18.554 -7.550 -6.242 1.00 92.69 288 GLY A N 1
ATOM 2332 C CA . GLY A 1 288 ? -18.916 -7.815 -4.848 1.00 92.69 288 GLY A CA 1
ATOM 2333 C C . GLY A 1 288 ? -17.889 -7.329 -3.824 1.00 92.69 288 GLY A C 1
ATOM 2334 O O . GLY A 1 288 ? -17.965 -7.712 -2.658 1.00 92.69 288 GLY A O 1
ATOM 2335 N N . ILE A 1 289 ? -16.939 -6.482 -4.234 1.00 94.44 289 ILE A N 1
ATOM 2336 C CA . ILE A 1 289 ? -15.958 -5.869 -3.334 1.00 94.44 289 ILE A CA 1
ATOM 2337 C C . ILE A 1 289 ? -16.555 -4.575 -2.780 1.00 94.44 289 ILE A C 1
ATOM 2339 O O . ILE A 1 289 ? -17.044 -3.730 -3.531 1.00 94.44 289 ILE A O 1
ATOM 2343 N N . GLY A 1 290 ? -16.535 -4.423 -1.455 1.00 91.31 290 GLY A N 1
ATOM 2344 C CA . GLY A 1 290 ? -17.206 -3.315 -0.774 1.00 91.31 290 GLY A CA 1
ATOM 2345 C C . GLY A 1 290 ? -16.599 -1.950 -1.093 1.00 91.31 290 GLY A C 1
ATOM 2346 O O . GLY A 1 290 ? -17.336 -0.998 -1.367 1.00 91.31 290 GLY A O 1
ATOM 2347 N N . MET A 1 291 ? -15.267 -1.854 -1.048 1.00 94.62 291 MET A N 1
ATOM 2348 C CA . MET A 1 291 ? -14.536 -0.619 -1.320 1.00 94.62 291 MET A CA 1
ATOM 2349 C C . MET A 1 291 ? -13.252 -0.836 -2.120 1.00 94.62 291 MET A C 1
ATOM 2351 O O . MET A 1 291 ? -12.617 -1.881 -1.992 1.00 94.62 291 MET A O 1
ATOM 2355 N N . ALA A 1 292 ? -12.848 0.163 -2.910 1.00 95.25 292 ALA A N 1
ATOM 2356 C CA . ALA A 1 292 ? -11.568 0.146 -3.608 1.00 95.25 292 ALA A CA 1
ATOM 2357 C C . ALA A 1 292 ? -11.007 1.559 -3.827 1.00 95.25 292 ALA A C 1
ATOM 2359 O O . ALA A 1 292 ? -11.748 2.436 -4.274 1.00 95.25 292 ALA A O 1
ATOM 2360 N N . PHE A 1 293 ? -9.720 1.768 -3.532 1.00 94.12 293 PHE A N 1
ATOM 2361 C CA . PHE A 1 293 ? -9.090 3.094 -3.572 1.00 94.12 293 PHE A CA 1
ATOM 2362 C C . PHE A 1 293 ? -7.681 3.067 -4.180 1.00 94.12 293 PHE A C 1
ATOM 2364 O O . PHE A 1 293 ? -6.851 2.244 -3.791 1.00 94.12 293 PHE A O 1
ATOM 2371 N N . ASP A 1 294 ? -7.422 4.025 -5.078 1.00 91.12 294 ASP A N 1
ATOM 2372 C CA . ASP A 1 294 ? -6.087 4.392 -5.577 1.00 91.12 294 ASP A CA 1
ATOM 2373 C C . ASP A 1 294 ? -5.429 5.353 -4.588 1.00 91.12 294 ASP A C 1
ATOM 2375 O O . ASP A 1 294 ? -5.961 6.436 -4.364 1.00 91.12 294 ASP A O 1
ATOM 2379 N N . GLY A 1 295 ? -4.274 5.005 -4.031 1.00 87.19 295 GLY A N 1
ATOM 2380 C CA . GLY A 1 295 ? -3.541 5.729 -2.997 1.00 87.19 295 GLY A CA 1
ATOM 2381 C C . GLY A 1 295 ? -3.074 7.134 -3.369 1.00 87.19 295 GLY A C 1
ATOM 2382 O O . GLY A 1 295 ? -2.788 7.896 -2.450 1.00 87.19 295 GLY A O 1
ATOM 2383 N N . SER A 1 296 ? -3.091 7.523 -4.655 1.00 86.25 296 SER A N 1
ATOM 2384 C CA . SER A 1 296 ? -2.433 8.746 -5.157 1.00 86.25 296 SER A CA 1
ATOM 2385 C C . SER A 1 296 ? -0.911 8.723 -4.962 1.00 86.25 296 SER A C 1
ATOM 2387 O O . SER A 1 296 ? -0.382 7.863 -4.275 1.00 86.25 296 SER A O 1
ATOM 2389 N N . SER A 1 297 ? -0.200 9.725 -5.495 1.00 90.06 297 SER A N 1
ATOM 2390 C CA . SER A 1 297 ? 1.083 10.099 -4.905 1.00 90.06 297 SER A CA 1
ATOM 2391 C C . SER A 1 297 ? 0.862 10.782 -3.570 1.00 90.06 297 SER A C 1
ATOM 2393 O O . SER A 1 297 ? 0.204 11.826 -3.498 1.00 90.06 297 SER A O 1
ATOM 2395 N N . THR A 1 298 ? 1.417 10.177 -2.523 1.00 93.19 298 THR A N 1
ATOM 2396 C CA . THR A 1 298 ? 1.342 10.705 -1.161 1.00 93.19 298 THR A CA 1
ATOM 2397 C C . THR A 1 298 ? 2.155 11.983 -1.010 1.00 93.19 298 THR A C 1
ATOM 2399 O O . THR A 1 298 ? 1.718 12.927 -0.358 1.00 93.19 298 THR A O 1
ATOM 2402 N N . THR A 1 299 ? 3.302 12.046 -1.681 1.00 92.94 299 THR A N 1
ATOM 2403 C CA . THR A 1 299 ? 4.227 13.186 -1.701 1.00 92.94 299 THR A CA 1
ATOM 2404 C C . THR A 1 299 ? 3.939 14.165 -2.845 1.00 92.94 299 THR A C 1
ATOM 2406 O O . THR A 1 299 ? 4.723 15.084 -3.076 1.00 92.94 299 THR A O 1
ATOM 2409 N N . ALA A 1 300 ? 2.819 13.997 -3.561 1.00 89.19 300 ALA A N 1
ATOM 2410 C CA . ALA A 1 300 ? 2.486 14.744 -4.781 1.00 89.19 300 ALA A CA 1
ATOM 2411 C C . ALA A 1 300 ? 3.575 14.665 -5.875 1.00 89.19 300 ALA A C 1
ATOM 2413 O O . ALA A 1 300 ? 3.612 15.488 -6.791 1.00 89.19 300 ALA A O 1
ATOM 2414 N N . GLU A 1 301 ? 4.460 13.675 -5.790 1.00 85.25 301 GLU A N 1
ATOM 2415 C CA . GLU A 1 301 ? 5.537 13.445 -6.740 1.00 85.25 301 GLU A CA 1
ATOM 2416 C C . GLU A 1 301 ? 4.979 12.935 -8.071 1.00 85.25 301 GLU A C 1
ATOM 2418 O O . GLU A 1 301 ? 4.011 12.168 -8.105 1.00 85.25 301 GLU A O 1
ATOM 2423 N N . LYS A 1 302 ? 5.568 13.381 -9.187 1.00 73.81 302 LYS A N 1
ATOM 2424 C CA . LYS A 1 302 ? 5.078 13.079 -10.547 1.00 73.81 302 LYS A CA 1
ATOM 2425 C C . LYS A 1 302 ? 3.583 13.393 -10.742 1.00 73.81 302 LYS A C 1
ATOM 2427 O O . LYS A 1 302 ? 2.884 12.712 -11.495 1.00 73.81 302 LYS A O 1
ATOM 2432 N N . THR A 1 303 ? 3.070 14.425 -10.066 1.00 72.50 303 THR A N 1
ATOM 2433 C CA . THR A 1 303 ? 1.695 14.915 -10.244 1.00 72.50 303 THR A CA 1
ATOM 2434 C C . THR A 1 303 ? 1.639 16.426 -10.400 1.00 72.50 303 THR A C 1
ATOM 2436 O O . THR A 1 303 ? 2.467 17.142 -9.853 1.00 72.50 303 THR A O 1
ATOM 2439 N N . ASP A 1 304 ? 0.588 16.908 -11.063 1.00 67.50 304 ASP A N 1
ATOM 2440 C CA . ASP A 1 304 ? 0.240 18.335 -11.122 1.00 67.50 304 ASP A CA 1
ATOM 2441 C C . ASP A 1 304 ? -0.570 18.777 -9.873 1.00 67.50 304 ASP A C 1
ATOM 2443 O O . ASP A 1 304 ? -1.395 19.690 -9.955 1.00 67.50 304 ASP A O 1
ATOM 2447 N N . ALA A 1 305 ? -0.455 18.057 -8.747 1.00 73.81 305 ALA A N 1
ATOM 2448 C CA . ALA A 1 305 ? -1.227 18.333 -7.535 1.00 73.81 305 ALA A CA 1
ATOM 2449 C C . ALA A 1 305 ? -0.592 19.466 -6.720 1.00 73.81 305 ALA A C 1
ATOM 2451 O O . ALA A 1 305 ? 0.623 19.542 -6.567 1.00 73.81 305 ALA A O 1
ATOM 2452 N N . ASP A 1 306 ? -1.435 20.320 -6.146 1.00 77.94 306 ASP A N 1
ATOM 2453 C CA . ASP A 1 306 ? -1.033 21.443 -5.292 1.00 77.94 306 ASP A CA 1
ATOM 2454 C C . ASP A 1 306 ? -0.935 21.063 -3.805 1.00 77.94 306 ASP A C 1
ATOM 2456 O O . ASP A 1 306 ? -0.592 21.893 -2.961 1.00 77.94 306 ASP A O 1
ATOM 2460 N N . THR A 1 307 ? -1.242 19.808 -3.468 1.00 84.88 307 THR A N 1
ATOM 2461 C CA . THR A 1 307 ? -1.227 19.285 -2.101 1.00 84.88 307 THR A CA 1
ATOM 2462 C C . THR A 1 307 ? -0.771 17.830 -2.066 1.00 84.88 307 THR A C 1
ATOM 2464 O O . THR A 1 307 ? -1.100 17.028 -2.941 1.00 84.88 307 THR A O 1
ATOM 2467 N N . MET A 1 308 ? -0.042 17.476 -1.009 1.00 93.62 308 MET A N 1
ATOM 2468 C CA . MET A 1 308 ? 0.172 16.084 -0.616 1.00 93.62 308 MET A CA 1
ATOM 2469 C C . MET A 1 308 ? -1.108 15.518 -0.010 1.00 93.62 308 MET A C 1
ATOM 2471 O O . MET A 1 308 ? -1.904 16.259 0.574 1.00 93.62 308 MET A O 1
ATOM 2475 N N . ARG A 1 309 ? -1.313 14.202 -0.095 1.00 93.94 309 ARG A N 1
ATOM 2476 C CA . ARG A 1 309 ? -2.528 13.583 0.450 1.00 93.94 309 ARG A CA 1
ATOM 2477 C C . ARG A 1 309 ? -2.378 12.110 0.771 1.00 93.94 309 ARG A C 1
ATOM 2479 O O . ARG A 1 309 ? -1.589 11.413 0.159 1.00 93.94 309 ARG A O 1
ATOM 2486 N N . TYR A 1 310 ? -3.206 11.632 1.685 1.00 96.19 310 TYR A N 1
ATOM 2487 C CA . TYR A 1 310 ? -3.354 10.212 1.993 1.00 96.19 310 TYR A CA 1
ATOM 2488 C C . TYR A 1 310 ? -4.770 9.938 2.499 1.00 96.19 310 TYR A C 1
ATOM 2490 O O . TYR A 1 310 ? -5.527 10.873 2.790 1.00 96.19 310 TYR A O 1
ATOM 2498 N N . ARG A 1 311 ? -5.159 8.664 2.605 1.00 95.88 311 ARG A N 1
ATOM 2499 C CA . ARG A 1 311 ? -6.495 8.296 3.098 1.00 95.88 311 ARG A CA 1
ATOM 2500 C C . ARG A 1 311 ? -6.470 7.681 4.476 1.00 95.88 311 ARG A C 1
ATOM 2502 O O . ARG A 1 311 ? -5.570 6.928 4.823 1.00 95.88 311 ARG A O 1
ATOM 2509 N N . ILE A 1 312 ? -7.525 7.964 5.227 1.00 96.75 312 ILE A N 1
ATOM 2510 C CA . ILE A 1 312 ? -7.884 7.266 6.452 1.00 96.75 312 ILE A CA 1
ATOM 2511 C C . ILE A 1 312 ? -9.170 6.496 6.184 1.00 96.75 312 ILE A C 1
ATOM 2513 O O . ILE A 1 312 ? -10.171 7.084 5.774 1.00 96.75 312 ILE A O 1
ATOM 2517 N N . ILE A 1 313 ? -9.144 5.191 6.427 1.00 96.56 313 ILE A N 1
ATOM 2518 C CA . ILE A 1 313 ? -10.276 4.289 6.221 1.00 96.56 313 ILE A CA 1
ATOM 2519 C C . ILE A 1 313 ? -10.611 3.635 7.556 1.00 96.56 313 ILE A C 1
ATOM 2521 O O . ILE A 1 313 ? -9.814 2.884 8.117 1.00 96.56 313 ILE A O 1
ATOM 2525 N N . ASP A 1 314 ? -11.805 3.903 8.066 1.00 94.62 314 ASP A N 1
ATOM 2526 C CA . ASP A 1 314 ? -12.316 3.283 9.282 1.00 94.62 314 ASP A CA 1
ATOM 2527 C C . ASP A 1 314 ? -12.994 1.957 8.922 1.00 94.62 314 ASP A C 1
ATOM 2529 O O . ASP A 1 314 ? -14.035 1.925 8.259 1.00 94.62 314 ASP A O 1
ATOM 2533 N N . THR A 1 315 ? -12.401 0.833 9.329 1.00 92.38 315 THR A N 1
ATOM 2534 C CA . THR A 1 315 ? -12.922 -0.484 8.936 1.00 92.38 315 THR A CA 1
ATOM 2535 C C . THR A 1 315 ? -14.274 -0.783 9.587 1.00 92.38 315 THR A C 1
ATOM 2537 O O . THR A 1 315 ? -15.087 -1.500 8.999 1.00 92.38 315 THR A O 1
ATOM 2540 N N . THR A 1 316 ? -14.576 -0.225 10.760 1.00 88.00 316 THR A N 1
ATOM 2541 C CA . THR A 1 316 ? -15.822 -0.459 11.507 1.00 88.00 316 THR A CA 1
ATOM 2542 C C . THR A 1 316 ? -17.014 0.188 10.809 1.00 88.00 316 THR A C 1
ATOM 2544 O O . THR A 1 316 ? -18.025 -0.464 10.531 1.00 88.00 316 THR A O 1
ATOM 2547 N N . THR A 1 317 ? -16.875 1.469 10.478 1.00 90.00 317 THR A N 1
ATOM 2548 C CA . THR A 1 317 ? -17.934 2.305 9.896 1.00 90.00 317 THR A CA 1
ATOM 2549 C C . THR A 1 317 ? -17.911 2.321 8.371 1.00 90.00 317 THR A C 1
ATOM 2551 O O . THR A 1 317 ? -18.920 2.652 7.753 1.00 90.00 317 THR A O 1
ATOM 2554 N N . SER A 1 318 ? -16.792 1.914 7.756 1.00 89.81 318 SER A N 1
ATOM 2555 C CA . SER A 1 318 ? -16.497 2.119 6.328 1.00 89.81 318 SER A CA 1
ATOM 2556 C C . SER A 1 318 ? -16.428 3.602 5.930 1.00 89.81 318 SER A C 1
ATOM 2558 O O . SER A 1 318 ? -16.570 3.930 4.753 1.00 89.81 318 SER A O 1
ATOM 2560 N N . ALA A 1 319 ? -16.234 4.501 6.902 1.00 92.31 319 ALA A N 1
ATOM 2561 C CA . ALA A 1 319 ? -15.990 5.911 6.640 1.00 92.31 319 ALA A CA 1
ATOM 2562 C C . ALA A 1 319 ? -14.592 6.104 6.040 1.00 92.31 319 ALA A C 1
ATOM 2564 O O . ALA A 1 319 ? -13.637 5.428 6.428 1.00 92.31 319 ALA A O 1
ATOM 2565 N N . VAL A 1 320 ? -14.483 7.044 5.102 1.00 94.25 320 VAL A N 1
ATOM 2566 C CA . VAL A 1 320 ? -13.234 7.367 4.409 1.00 94.25 320 VAL A CA 1
ATOM 2567 C C . VAL A 1 320 ? -13.016 8.868 4.462 1.00 94.25 320 VAL A C 1
ATOM 2569 O O . VAL A 1 320 ? -13.919 9.638 4.140 1.00 94.25 320 VAL A O 1
ATOM 2572 N N . LEU A 1 321 ? -11.816 9.268 4.867 1.00 94.62 321 LEU A N 1
ATOM 2573 C CA . LEU A 1 321 ? -11.371 10.653 4.916 1.00 94.62 321 LEU A CA 1
ATOM 2574 C C . LEU A 1 321 ? -10.102 10.799 4.076 1.00 94.62 321 LEU A C 1
ATOM 2576 O O . LEU A 1 321 ? -9.129 10.082 4.297 1.00 94.62 321 LEU A O 1
ATOM 2580 N N . VAL A 1 322 ? -10.098 11.754 3.150 1.00 93.94 322 VAL A N 1
ATOM 2581 C CA . VAL A 1 322 ? -8.887 12.174 2.436 1.00 93.94 322 VAL A CA 1
ATOM 2582 C C . VAL A 1 322 ? -8.255 13.310 3.228 1.00 93.94 322 VAL A C 1
ATOM 2584 O O . VAL A 1 322 ? -8.872 14.362 3.402 1.00 93.94 322 VAL A O 1
ATOM 2587 N N . ARG A 1 323 ? -7.036 13.106 3.723 1.00 94.38 323 ARG A N 1
ATOM 2588 C CA . ARG A 1 323 ? -6.249 14.164 4.359 1.00 94.38 323 ARG A CA 1
ATOM 2589 C C . ARG A 1 323 ? -5.376 14.845 3.326 1.00 94.38 323 ARG A C 1
ATOM 2591 O O . ARG A 1 323 ? -4.815 14.180 2.463 1.00 94.38 323 ARG A O 1
ATOM 2598 N N . ARG A 1 324 ? -5.275 16.168 3.432 1.00 93.06 324 ARG A N 1
ATOM 2599 C CA . ARG A 1 324 ? -4.424 17.009 2.590 1.00 93.06 324 ARG A CA 1
ATOM 2600 C C . ARG A 1 324 ? -3.383 17.689 3.455 1.00 93.06 324 ARG A C 1
ATOM 2602 O O . ARG A 1 324 ? -3.718 18.184 4.530 1.00 93.06 324 ARG A O 1
ATOM 2609 N N . VAL A 1 325 ? -2.154 17.729 2.967 1.00 93.69 325 VAL A N 1
ATOM 2610 C CA . VAL A 1 325 ? -1.023 18.393 3.610 1.00 93.69 325 VAL A CA 1
ATOM 2611 C C . VAL A 1 325 ? -0.426 19.379 2.594 1.00 93.69 325 VAL A C 1
ATOM 2613 O O . VAL A 1 325 ? -0.183 18.984 1.450 1.00 93.69 325 VAL A O 1
ATOM 2616 N N . PRO A 1 326 ? -0.231 20.661 2.950 1.00 90.75 326 PRO A N 1
ATOM 2617 C CA . PRO A 1 326 ? 0.369 21.647 2.049 1.00 90.75 326 PRO A CA 1
ATOM 2618 C C . PRO A 1 326 ? 1.780 21.250 1.598 1.00 90.75 326 PRO A C 1
ATOM 2620 O O . PRO A 1 326 ? 2.528 20.652 2.373 1.00 90.75 326 PRO A O 1
ATOM 2623 N N . LEU A 1 327 ? 2.152 21.610 0.364 1.00 84.94 327 LEU A N 1
ATOM 2624 C CA . LEU A 1 327 ? 3.507 21.384 -0.162 1.00 84.94 327 LEU A CA 1
ATOM 2625 C C . LEU A 1 327 ? 4.570 22.212 0.577 1.00 84.94 327 LEU A C 1
ATOM 2627 O O . LEU A 1 327 ? 5.679 21.723 0.773 1.00 84.94 327 LEU A O 1
ATOM 2631 N N . SER A 1 328 ? 4.211 23.435 0.986 1.00 80.75 328 SER A N 1
ATOM 2632 C CA . SER A 1 328 ? 5.075 24.438 1.626 1.00 80.75 328 SER A CA 1
ATOM 2633 C C . SER A 1 328 ? 4.561 24.856 2.989 1.00 80.75 328 SER A C 1
ATOM 2635 O O . SER A 1 328 ? 3.336 25.102 3.087 1.00 80.75 328 SER A O 1
#

Solvent-accessible surface area (backbone atoms only — not comparable to full-atom values): 17919 Å² total; per-residue (Å²): 139,85,80,84,81,83,79,76,81,83,79,82,73,87,72,93,73,84,71,80,85,79,75,92,82,76,82,53,57,92,86,69,80,68,58,74,64,72,74,60,80,76,37,66,41,33,36,38,36,34,9,29,34,24,21,70,39,100,57,16,53,67,40,43,50,56,49,40,56,50,50,46,61,58,57,69,76,59,78,53,57,36,36,38,34,17,12,17,58,20,44,38,49,42,68,70,26,52,55,53,45,52,55,50,49,58,52,56,28,42,40,98,87,69,50,75,39,53,55,42,41,23,50,18,46,18,31,15,20,47,72,53,44,52,41,73,65,32,39,52,51,40,51,62,76,43,34,58,41,49,34,54,94,46,70,98,51,63,52,30,77,47,78,55,68,64,31,37,37,36,34,31,46,21,42,77,56,42,72,46,98,87,62,40,90,43,67,36,20,22,55,52,71,69,31,52,52,47,42,45,57,57,74,66,37,72,89,52,60,89,44,50,29,35,40,35,23,6,48,31,62,67,73,87,53,97,78,58,45,63,63,80,90,64,97,61,55,70,66,61,61,69,59,50,86,59,57,72,64,51,26,24,70,51,22,70,62,50,49,62,63,41,41,68,68,32,42,33,40,41,20,12,81,74,48,66,31,32,47,35,33,76,68,31,46,78,38,52,20,69,34,26,40,36,25,11,17,26,35,26,53,99,51,96,55,84,43,20,32,35,36,40,37,33,68,51,80,68,47,74,46,80,47,76,42,71,79,121

pLDDT: mean 80.52, std 21.85, range [30.14, 98.75]

Radius of gyration: 21.13 Å; Cα contacts (8 Å, |Δi|>4): 656; chains: 1; bounding box: 62×78×47 Å

Secondary structure (DSSP, 8-state):
------PPP------TT--S-PPTT-SS-TTTS------TTS---EEEEE----BTBTTHHHHHHHHHHHHHHHHTT-S-EEEEEES--BSSS-HHHHHHHHHHHHHHHB-TTS-B--EEEE--SGGGEETTEE-HHHHHHHHHHTHHHHHTTS-SSSSEEEEETTEEEEE--SSTT--STTT-SS------HHHHHHHHHHHT-GGGTTSEEEEE-SS--S---TTPEE-S--TTHHHHHHGGGGGGGGS-TTHHHHHHHHTTT-SEEEE-SS-S-EE-HHHHHTTT-SEEEE---TT-TTS--SEEEEEEEETTT--EEEEEEE--

Nearest PDB structures (foldseek):
  1prx-assembly1_A  TM=4.257E-01  e=1.146E+00  Homo sapiens
  4hde-assembly1_A  TM=3.115E-01  e=5.836E-01  Bacillus anthracis
  1xzo-assembly1_A  TM=3.206E-01  e=8.964E-01  Bacillus subtilis
  4txo-assembly1_D  TM=3.219E-01  e=2.391E+00  Bradyrhizobium diazoefficiens USDA 110
  2gvp-assembly1_A  TM=2.722E-01  e=2.703E+00  Homo sapiens

Mean predicted aligned error: 10.44 Å